Protein AF-A0A483Z947-F1 (afdb_monomer_lite)

Organism: Klebsiella pneumoniae (NCBI:txid573)

Sequence (296 aa):
FLAEKLGQSTQALKAFNSESLKINWGGKEGEKLIKQAERRLALSKLVGEAKARQQAAYDAEDAGVTDERAIKRLQDNYAATERNTQARKDQKKEDNAAASEAKKLANQQESVNQKLENLRQQSELAAGSTQELSREQAMLRAEQSLGKSASADQVQQARNYAAAVWDTAAAIKARNAVPELKENADYNAQKSQLETLKDAKDAQGNLIISQQQYNQASEQLEQQHQVNLAKIRAGQVVTPQQQAQGEIDPVQRLANQHAQELALIQQFETQKGQITQRGLELMNAANTQYEQQRIA

Radius of gyration: 51.52 Å; chains: 1; bounding box: 98×59×170 Å

pLDDT: mean 87.68, std 10.06, range [54.03, 97.0]
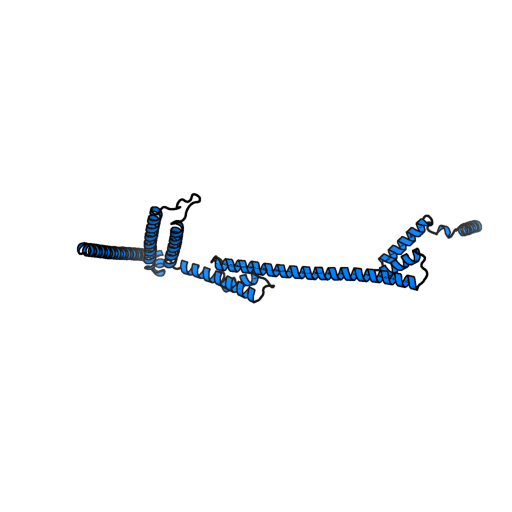
Secondary structure (DSSP, 8-state):
-HHHHHHHHHHHHHT--GGGGS---SSHHHHHHHHHHHHHHHHHT--HHHHHHHHHHHHHHHTT---HHHHHHHHHHHHHHHHHHHHHHHHHHHHHHHHHHHHHHHHHHHHHHHHHHHHHHHHHTT----S---HHHHHHHHHHHH-TT--HHHHHHHHHHHHHHHHHHHHHHHHHHSHHHHHHHHHHHHHHHHHHHHT-B-TTS-BSS-HHHHHHHHHHHHHHHHHHHHHHHHHHTS-HHHHHHHHH-HHHHHHHHHHHHHHHHHHHHHHHHHHHHHHHHHHHHHHHHHHHHHH-

Structure (mmCIF, N/CA/C/O backbone):
data_AF-A0A483Z947-F1
#
_entry.id   AF-A0A483Z947-F1
#
loop_
_atom_site.group_PDB
_atom_site.id
_atom_site.type_symbol
_atom_site.label_atom_id
_atom_site.label_alt_id
_atom_site.label_comp_id
_atom_site.label_asym_id
_atom_site.label_entity_id
_atom_site.label_seq_id
_atom_site.pdbx_PDB_ins_code
_atom_site.Cartn_x
_atom_site.Cartn_y
_atom_site.Cartn_z
_atom_site.occupancy
_atom_site.B_iso_or_equiv
_atom_site.auth_seq_id
_atom_site.auth_comp_id
_atom_site.auth_asym_id
_atom_site.auth_atom_id
_atom_site.pdbx_PDB_model_num
ATOM 1 N N . PHE A 1 1 ? 16.798 45.934 -103.937 1.00 57.81 1 PHE A N 1
ATOM 2 C CA . PHE A 1 1 ? 16.123 45.548 -102.679 1.00 57.81 1 PHE A CA 1
ATOM 3 C C . PHE A 1 1 ? 16.522 44.155 -102.167 1.00 57.81 1 PHE A C 1
ATOM 5 O O . PHE A 1 1 ? 17.067 44.081 -101.076 1.00 57.81 1 PHE A O 1
ATOM 12 N N . LEU A 1 2 ? 16.335 43.049 -102.915 1.00 56.34 2 LEU A N 1
ATOM 13 C CA . LEU A 1 2 ? 16.730 41.704 -102.428 1.00 56.34 2 LEU A CA 1
ATOM 14 C C . LEU A 1 2 ? 18.252 41.509 -102.260 1.00 56.34 2 LEU A C 1
ATOM 16 O O . LEU A 1 2 ? 18.684 40.939 -101.263 1.00 56.34 2 LEU A O 1
ATOM 20 N N . ALA A 1 3 ? 19.065 42.010 -103.196 1.00 58.19 3 ALA A N 1
ATOM 21 C CA . ALA A 1 3 ? 20.528 41.881 -103.138 1.00 58.19 3 ALA A CA 1
ATOM 22 C C . ALA A 1 3 ? 21.162 42.666 -101.969 1.00 58.19 3 ALA A C 1
ATOM 24 O O . ALA A 1 3 ? 22.144 42.228 -101.380 1.00 58.19 3 ALA A O 1
ATOM 25 N N . GLU A 1 4 ? 20.553 43.789 -101.585 1.00 57.16 4 GLU A N 1
ATOM 26 C CA . GLU A 1 4 ? 20.973 44.619 -100.448 1.00 57.16 4 GLU A CA 1
ATOM 27 C C . GLU A 1 4 ? 20.685 43.933 -99.106 1.00 57.16 4 GLU A C 1
ATOM 29 O O . GLU A 1 4 ? 21.546 43.891 -98.229 1.00 57.16 4 GLU A O 1
ATOM 34 N N . LYS A 1 5 ? 19.504 43.305 -98.973 1.00 56.62 5 LYS A N 1
ATOM 35 C CA . LYS A 1 5 ? 19.157 42.501 -97.791 1.00 56.62 5 LYS A CA 1
ATOM 36 C C . LYS A 1 5 ? 20.026 41.251 -97.653 1.00 56.62 5 LYS A C 1
ATOM 38 O O . LYS A 1 5 ? 20.421 40.910 -96.540 1.00 56.62 5 LYS A O 1
ATOM 43 N N . LEU A 1 6 ? 20.348 40.589 -98.766 1.00 57.16 6 LEU A N 1
ATOM 44 C CA . LEU A 1 6 ? 21.269 39.451 -98.769 1.00 57.16 6 LEU A CA 1
ATOM 45 C C . LEU A 1 6 ? 22.683 39.889 -98.360 1.00 57.16 6 LEU A C 1
ATOM 47 O O . LEU A 1 6 ? 23.249 39.279 -97.459 1.00 57.16 6 LEU A O 1
ATOM 51 N N . GLY A 1 7 ? 23.195 41.000 -98.904 1.00 59.56 7 GLY A N 1
ATOM 52 C CA . GLY A 1 7 ? 24.495 41.572 -98.534 1.00 59.56 7 GLY A CA 1
ATOM 53 C C . GLY A 1 7 ? 24.624 41.904 -97.042 1.00 59.56 7 GLY A C 1
ATOM 54 O O . GLY A 1 7 ? 25.598 41.484 -96.410 1.00 59.56 7 GLY A O 1
ATOM 55 N N . GLN A 1 8 ? 23.610 42.557 -96.458 1.00 59.03 8 GLN A N 1
ATOM 56 C CA . GLN A 1 8 ? 23.550 42.848 -95.017 1.00 59.03 8 GLN A CA 1
ATOM 57 C C . GLN A 1 8 ? 23.514 41.570 -94.162 1.00 59.03 8 GLN A C 1
ATOM 59 O O . GLN A 1 8 ? 24.195 41.497 -93.139 1.00 59.03 8 GLN A O 1
ATOM 64 N N . SER A 1 9 ? 22.791 40.531 -94.597 1.00 58.19 9 SER A N 1
ATOM 65 C CA . SER A 1 9 ? 22.721 39.254 -93.870 1.00 58.19 9 SER A CA 1
ATOM 66 C C . SER A 1 9 ? 24.055 38.490 -93.864 1.00 58.19 9 SER A C 1
ATOM 68 O O . SER A 1 9 ? 24.470 37.977 -92.825 1.00 58.19 9 SER A O 1
ATOM 70 N N . THR A 1 10 ? 24.795 38.489 -94.978 1.00 59.22 10 THR A N 1
ATOM 71 C CA . THR A 1 10 ? 26.138 37.886 -95.052 1.00 59.22 10 THR A CA 1
ATOM 72 C C . THR A 1 10 ? 27.207 38.678 -94.297 1.00 59.22 10 THR A C 1
ATOM 74 O O . THR A 1 10 ? 28.146 38.076 -93.779 1.00 59.22 10 THR A O 1
ATOM 77 N N . GLN A 1 11 ? 27.084 40.007 -94.195 1.00 60.12 11 GLN A N 1
ATOM 78 C CA . GLN A 1 11 ? 27.972 40.818 -93.352 1.00 60.12 11 GLN A CA 1
ATOM 79 C C . GLN A 1 11 ? 27.698 40.605 -91.858 1.00 60.12 11 GLN A C 1
ATOM 81 O O . GLN A 1 11 ? 28.649 40.470 -91.092 1.00 60.12 11 GLN A O 1
ATOM 86 N N . ALA A 1 12 ? 26.431 40.481 -91.451 1.00 60.38 12 ALA A N 1
ATOM 87 C CA . ALA A 1 12 ? 26.062 40.155 -90.072 1.00 60.38 12 ALA A CA 1
ATOM 88 C C . ALA A 1 12 ? 26.545 38.752 -89.650 1.00 60.38 12 ALA A C 1
ATOM 90 O O . ALA A 1 12 ? 27.030 38.579 -88.536 1.00 60.38 12 ALA A O 1
ATOM 91 N N . LEU A 1 13 ? 26.502 37.769 -90.559 1.00 59.06 13 LEU A N 1
ATOM 92 C CA . LEU A 1 13 ? 27.069 36.430 -90.337 1.00 59.06 13 LEU A CA 1
ATOM 93 C C . LEU A 1 13 ? 28.607 36.423 -90.291 1.00 59.06 13 LEU A C 1
ATOM 95 O O . LEU A 1 13 ? 29.181 35.668 -89.515 1.00 59.06 13 LEU A O 1
ATOM 99 N N . LYS A 1 14 ? 29.292 37.277 -91.066 1.00 59.94 14 LYS A N 1
ATOM 100 C CA . LYS A 1 14 ? 30.757 37.453 -90.968 1.00 59.94 14 LYS A CA 1
ATOM 101 C C . LYS A 1 14 ? 31.197 38.196 -89.701 1.00 59.94 14 LYS A C 1
ATOM 103 O O . LYS A 1 14 ? 32.310 37.974 -89.241 1.00 59.94 14 LYS A O 1
ATOM 108 N N . ALA A 1 15 ? 30.344 39.056 -89.144 1.00 60.19 15 ALA A N 1
ATOM 109 C CA . ALA A 1 15 ? 30.575 39.747 -87.873 1.00 60.19 15 ALA A CA 1
ATOM 110 C C . ALA A 1 15 ? 30.200 38.898 -86.642 1.00 60.19 15 ALA A C 1
ATOM 112 O O . ALA A 1 15 ? 30.414 39.327 -85.507 1.00 60.19 15 ALA A O 1
ATOM 113 N N . PHE A 1 16 ? 29.649 37.697 -86.845 1.00 63.72 16 PHE A N 1
ATOM 114 C CA . PHE A 1 16 ? 29.312 36.780 -85.767 1.00 63.72 16 PHE A CA 1
ATOM 115 C C . PHE A 1 16 ? 30.586 36.189 -85.153 1.00 63.72 16 PHE A C 1
ATOM 117 O O . PHE A 1 16 ? 31.137 35.188 -85.612 1.00 63.72 16 PHE A O 1
ATOM 124 N N . ASN A 1 17 ? 31.073 36.831 -84.095 1.00 65.69 17 ASN A N 1
ATOM 125 C CA . ASN A 1 17 ? 32.178 36.316 -83.310 1.00 65.69 17 ASN A CA 1
ATOM 126 C C . ASN A 1 17 ? 31.663 35.217 -82.371 1.00 65.69 17 ASN A C 1
ATOM 128 O O . ASN A 1 17 ? 31.067 35.512 -81.337 1.00 65.69 17 ASN A O 1
ATOM 132 N N . SER A 1 18 ? 31.924 33.953 -82.701 1.00 61.56 18 SER A N 1
ATOM 133 C CA . SER A 1 18 ? 31.588 32.813 -81.830 1.00 61.56 18 SER A CA 1
ATOM 134 C C . SER A 1 18 ? 32.208 32.909 -80.425 1.00 61.56 18 SER A C 1
ATOM 136 O O . SER A 1 18 ? 31.688 32.307 -79.489 1.00 61.56 18 SER A O 1
ATOM 138 N N . GLU A 1 19 ? 33.255 33.721 -80.227 1.00 62.03 19 GLU A N 1
ATOM 139 C CA . GLU A 1 19 ? 33.819 33.990 -78.901 1.00 62.03 19 GLU A CA 1
ATOM 140 C C . GLU A 1 19 ? 32.937 34.887 -78.026 1.00 62.03 19 GLU A C 1
ATOM 142 O O . GLU A 1 19 ? 33.040 34.818 -76.807 1.00 62.03 19 GLU A O 1
ATOM 147 N N . SER A 1 20 ? 32.022 35.668 -78.611 1.00 59.16 20 SER A N 1
ATOM 148 C CA . SER A 1 20 ? 31.034 36.461 -77.856 1.00 59.16 20 SER A CA 1
ATOM 149 C C . SER A 1 20 ? 29.942 35.611 -77.194 1.00 59.16 20 SER A C 1
ATOM 151 O O . SER A 1 20 ? 29.226 36.101 -76.326 1.00 59.16 20 SER A O 1
ATOM 153 N N . LEU A 1 21 ? 29.836 34.329 -77.570 1.00 65.00 21 LEU A N 1
ATOM 154 C CA . LEU A 1 21 ? 28.987 33.344 -76.897 1.00 65.00 21 LEU A CA 1
ATOM 155 C C . LEU A 1 21 ? 29.659 32.707 -75.672 1.00 65.00 21 LEU A C 1
ATOM 157 O O . LEU A 1 21 ? 28.985 32.031 -74.893 1.00 65.00 21 LEU A O 1
ATOM 161 N N . LYS A 1 22 ? 30.976 32.884 -75.489 1.00 68.00 22 LYS A N 1
ATOM 162 C CA . LYS A 1 22 ? 31.665 32.398 -74.291 1.00 68.00 22 LYS A CA 1
ATOM 163 C C . LYS A 1 22 ? 31.279 33.304 -73.127 1.00 68.00 22 LYS A C 1
ATOM 165 O O . LYS A 1 22 ? 31.505 34.512 -73.167 1.00 68.00 22 LYS A O 1
ATOM 170 N N . ILE A 1 23 ? 30.703 32.721 -72.079 1.00 71.81 23 ILE A N 1
ATOM 171 C CA . ILE A 1 23 ? 30.428 33.455 -70.844 1.00 71.81 23 ILE A CA 1
ATOM 172 C C . ILE A 1 23 ? 31.779 33.905 -70.274 1.00 71.81 23 ILE A C 1
ATOM 174 O O . ILE A 1 23 ? 32.608 33.077 -69.900 1.00 71.81 23 ILE A O 1
ATOM 178 N N . ASN A 1 24 ? 32.027 35.216 -70.254 1.00 75.62 24 ASN A N 1
ATOM 179 C CA . ASN A 1 24 ? 33.229 35.771 -69.647 1.00 75.62 24 ASN A CA 1
ATOM 180 C C . ASN A 1 24 ? 33.043 35.803 -68.129 1.00 75.62 24 ASN A C 1
ATOM 182 O O . ASN A 1 24 ? 32.351 36.666 -67.594 1.00 75.62 24 ASN A O 1
ATOM 186 N N . TRP A 1 25 ? 33.684 34.865 -67.442 1.00 72.88 25 TRP A N 1
ATOM 187 C CA . TRP A 1 25 ? 33.576 34.720 -65.994 1.00 72.88 25 TRP A CA 1
ATOM 188 C C . TRP A 1 25 ? 34.465 35.692 -65.199 1.00 72.88 25 TRP A C 1
ATOM 190 O O . TRP A 1 25 ? 34.472 35.634 -63.975 1.00 72.88 25 TRP A O 1
ATOM 200 N N . GLY A 1 26 ? 35.189 36.605 -65.859 1.00 77.94 26 GLY A N 1
ATOM 201 C CA . GLY A 1 26 ? 36.081 37.570 -65.200 1.00 77.94 26 GLY A CA 1
ATOM 202 C C . GLY A 1 26 ? 37.558 37.158 -65.201 1.00 77.94 26 GLY A C 1
ATOM 203 O O . GLY A 1 26 ? 38.299 37.492 -64.279 1.00 77.94 26 GLY A O 1
ATOM 204 N N . GLY A 1 27 ? 38.002 36.422 -66.226 1.00 80.06 27 GLY A N 1
ATOM 205 C CA . GLY A 1 27 ? 39.386 35.952 -66.366 1.00 80.06 27 GLY A CA 1
ATOM 206 C C . GLY A 1 27 ? 39.720 34.732 -65.496 1.00 80.06 27 GLY A C 1
ATOM 207 O O . GLY A 1 27 ? 38.834 33.996 -65.066 1.00 80.06 27 GLY A O 1
ATOM 208 N N . LYS A 1 28 ? 41.016 34.512 -65.223 1.00 80.12 28 LYS A N 1
ATOM 209 C CA . LYS A 1 28 ? 41.537 33.291 -64.567 1.00 80.12 28 LYS A CA 1
ATOM 210 C C . LYS A 1 28 ? 40.899 32.979 -63.207 1.00 80.12 28 LYS A C 1
ATOM 212 O O . LYS A 1 28 ? 40.748 31.813 -62.860 1.00 80.12 28 LYS A O 1
ATOM 217 N N . GLU A 1 29 ? 40.538 33.998 -62.430 1.00 82.38 29 GLU A N 1
ATOM 218 C CA . GLU A 1 29 ? 39.882 33.807 -61.128 1.00 82.38 29 GLU A CA 1
ATOM 219 C C . GLU A 1 29 ? 38.405 33.408 -61.279 1.00 82.38 29 GLU A C 1
ATOM 221 O O . GLU A 1 29 ? 37.913 32.551 -60.547 1.00 82.38 29 GLU A O 1
ATOM 226 N N . GLY A 1 30 ? 37.719 33.938 -62.294 1.00 81.94 30 GLY A N 1
ATOM 227 C CA . GLY A 1 30 ? 36.359 33.544 -62.656 1.00 81.94 30 GLY A CA 1
ATOM 228 C C . GLY A 1 30 ? 36.235 32.090 -63.101 1.00 81.94 30 GLY A C 1
ATOM 229 O O . GLY A 1 30 ? 35.352 31.360 -62.655 1.00 81.94 30 GLY A O 1
ATOM 230 N N . GLU A 1 31 ? 37.165 31.642 -63.942 1.00 82.31 31 GLU A N 1
ATOM 231 C CA . GLU A 1 31 ? 37.218 30.253 -64.412 1.00 82.31 31 GLU A CA 1
ATOM 232 C C . GLU A 1 31 ? 37.491 29.268 -63.265 1.00 82.31 31 GLU A C 1
ATOM 234 O O . GLU A 1 31 ? 36.867 28.207 -63.197 1.00 82.31 31 GLU A O 1
ATOM 239 N N . LYS A 1 32 ? 38.356 29.635 -62.305 1.00 85.44 32 LYS A N 1
ATOM 240 C CA . LYS A 1 32 ? 38.561 28.850 -61.076 1.00 85.44 32 LYS A CA 1
ATOM 241 C C . LYS A 1 32 ? 37.284 28.748 -60.246 1.00 85.44 32 LYS A C 1
ATOM 243 O O . LYS A 1 32 ? 36.979 27.663 -59.756 1.00 85.44 32 LYS A O 1
ATOM 248 N N . LEU A 1 33 ? 36.538 29.843 -60.093 1.00 86.31 33 LEU A N 1
ATOM 249 C CA . LEU A 1 33 ? 35.282 29.849 -59.338 1.00 86.31 33 LEU A CA 1
ATOM 250 C C . LEU A 1 33 ? 34.237 28.920 -59.962 1.00 86.31 33 LEU A C 1
ATOM 252 O O . LEU A 1 33 ? 33.600 28.154 -59.239 1.00 86.31 33 LEU A O 1
ATOM 256 N N . ILE A 1 34 ? 34.097 28.925 -61.290 1.00 87.50 34 ILE A N 1
ATOM 257 C CA . ILE A 1 34 ? 33.169 28.023 -61.986 1.00 87.50 34 ILE A CA 1
ATOM 258 C C . ILE A 1 34 ? 33.613 26.574 -61.885 1.00 87.50 34 ILE A C 1
ATOM 260 O O . ILE A 1 34 ? 32.809 25.727 -61.500 1.00 87.50 34 ILE A O 1
ATOM 264 N N . LYS A 1 35 ? 34.902 26.293 -62.092 1.00 88.44 35 LYS A N 1
ATOM 265 C CA . LYS A 1 35 ? 35.457 24.951 -61.889 1.00 88.44 35 LYS A CA 1
ATOM 266 C C . LYS A 1 35 ? 35.186 24.448 -60.467 1.00 88.44 35 LYS A C 1
ATOM 268 O O . LYS A 1 35 ? 34.762 23.313 -60.271 1.00 88.44 35 LYS A O 1
ATOM 273 N N . GLN A 1 36 ? 35.373 25.293 -59.453 1.00 89.62 36 GLN A N 1
ATOM 274 C CA . GLN A 1 36 ? 35.057 24.952 -58.065 1.00 89.62 36 GLN A CA 1
ATOM 275 C C . GLN A 1 36 ? 33.554 24.732 -57.840 1.00 89.62 36 GLN A C 1
ATOM 277 O O . GLN A 1 36 ? 33.183 23.805 -57.117 1.00 89.62 36 GLN A O 1
ATOM 282 N N . ALA A 1 37 ? 32.684 25.541 -58.446 1.00 89.88 37 ALA A N 1
ATOM 283 C CA . ALA A 1 37 ? 31.234 25.384 -58.349 1.00 89.88 37 ALA A CA 1
ATOM 284 C C . ALA A 1 37 ? 30.753 24.070 -58.991 1.00 89.88 37 ALA A C 1
ATOM 286 O O . ALA A 1 37 ? 29.985 23.329 -58.373 1.00 89.88 37 ALA A O 1
ATOM 287 N N . GLU A 1 38 ? 31.259 23.730 -60.177 1.00 90.12 38 GLU A N 1
ATOM 288 C CA . GLU A 1 38 ? 30.972 22.471 -60.872 1.00 90.12 38 GLU A CA 1
ATOM 289 C C . GLU A 1 38 ? 31.465 21.259 -60.076 1.00 90.12 38 GLU A C 1
ATOM 291 O O . GLU A 1 38 ? 30.725 20.290 -59.896 1.00 90.12 38 GLU A O 1
ATOM 296 N N . ARG A 1 39 ? 32.677 21.333 -59.513 1.00 94.12 39 ARG A N 1
ATOM 297 C CA . ARG A 1 39 ? 33.220 20.289 -58.632 1.00 94.12 39 ARG A CA 1
ATOM 298 C C . ARG A 1 39 ? 32.380 20.114 -57.368 1.00 94.12 39 ARG A C 1
ATOM 300 O O . ARG A 1 39 ? 32.081 18.984 -56.990 1.00 94.12 39 ARG A O 1
ATOM 307 N N . ARG A 1 40 ? 31.932 21.203 -56.733 1.00 91.69 40 ARG A N 1
ATOM 308 C CA . ARG A 1 40 ? 31.016 21.141 -55.577 1.00 91.69 40 ARG A CA 1
ATOM 309 C C . ARG A 1 40 ? 29.681 20.492 -55.942 1.00 91.69 40 ARG A C 1
ATOM 311 O O . ARG A 1 40 ? 29.177 19.684 -55.165 1.00 91.69 40 ARG A O 1
ATOM 318 N N . LEU A 1 41 ? 29.133 20.804 -57.117 1.00 92.38 41 LEU A N 1
ATOM 319 C CA . LEU A 1 41 ? 27.909 20.181 -57.625 1.00 92.38 41 LEU A CA 1
ATOM 320 C C . LEU A 1 41 ? 28.106 18.691 -57.952 1.00 92.38 41 LEU A C 1
ATOM 322 O O . LEU A 1 41 ? 27.208 17.887 -57.724 1.00 92.38 41 LEU A O 1
ATOM 326 N N . ALA A 1 42 ? 29.268 18.297 -58.470 1.00 92.38 42 ALA A N 1
ATOM 327 C CA . ALA A 1 42 ? 29.592 16.891 -58.700 1.00 92.38 42 ALA A CA 1
ATOM 328 C C . ALA A 1 42 ? 29.730 16.125 -57.373 1.00 92.38 42 ALA A C 1
ATOM 330 O O . ALA A 1 42 ? 29.168 15.043 -57.216 1.00 92.38 42 ALA A O 1
ATOM 331 N N . LEU A 1 43 ? 30.405 16.716 -56.384 1.00 93.06 43 LEU A N 1
ATOM 332 C CA . LEU A 1 43 ? 30.579 16.136 -55.052 1.00 93.06 43 LEU A CA 1
ATOM 333 C C . LEU A 1 43 ? 29.281 16.067 -54.244 1.00 93.06 43 LEU A C 1
ATOM 335 O O . LEU A 1 43 ? 29.167 15.203 -53.380 1.00 93.06 43 LEU A O 1
ATOM 339 N N . SER A 1 44 ? 28.310 16.956 -54.473 1.00 92.56 44 SER A N 1
ATOM 340 C CA . SER A 1 44 ? 27.019 16.905 -53.770 1.00 92.56 44 SER A CA 1
ATOM 341 C C . SER A 1 44 ? 26.144 15.733 -54.217 1.00 92.56 44 SER A C 1
ATOM 343 O O . SER A 1 44 ? 25.324 15.259 -53.436 1.00 92.56 44 SER A O 1
ATOM 345 N N . LYS A 1 45 ? 26.348 15.234 -55.442 1.00 94.56 45 LYS A N 1
ATOM 346 C CA . LYS A 1 45 ? 25.663 14.048 -55.983 1.00 94.56 45 LYS A CA 1
ATOM 347 C C . LYS A 1 45 ? 26.246 12.734 -55.464 1.00 94.56 45 LYS A C 1
ATOM 349 O O . LYS A 1 45 ? 25.617 11.690 -55.609 1.00 94.56 45 LYS A O 1
ATOM 354 N N . LEU A 1 46 ? 27.448 12.776 -54.896 1.00 94.44 46 LEU A N 1
ATOM 355 C CA . LEU A 1 46 ? 28.150 11.615 -54.365 1.00 94.44 46 LEU A CA 1
ATOM 356 C C . LEU A 1 46 ? 28.058 11.601 -52.836 1.00 94.44 46 LEU A C 1
ATOM 358 O O . LEU A 1 46 ? 28.000 12.644 -52.186 1.00 94.44 46 LEU A O 1
ATOM 362 N N . VAL A 1 47 ? 28.091 10.409 -52.246 1.00 90.94 47 VAL A N 1
ATOM 363 C CA . VAL A 1 47 ? 28.060 10.209 -50.789 1.00 90.94 47 VAL A CA 1
ATOM 364 C C . VAL A 1 47 ? 29.148 9.229 -50.357 1.00 90.94 47 VAL A C 1
ATOM 366 O O . VAL A 1 47 ? 29.626 8.427 -51.163 1.00 90.94 47 VAL A O 1
ATOM 369 N N . GLY A 1 48 ? 29.557 9.315 -49.089 1.00 92.00 48 GLY A N 1
ATOM 370 C CA . GLY A 1 48 ? 30.536 8.410 -48.486 1.00 92.00 48 GLY A CA 1
ATOM 371 C C . GLY A 1 48 ? 31.841 8.312 -49.280 1.00 92.00 48 GLY A C 1
ATOM 372 O O . GLY A 1 48 ? 32.379 9.311 -49.763 1.00 92.00 48 GLY A O 1
ATOM 373 N N . GLU A 1 49 ? 32.340 7.087 -49.449 1.00 92.44 49 GLU A N 1
ATOM 374 C CA . GLU A 1 49 ? 33.621 6.820 -50.112 1.00 92.44 49 GLU A CA 1
ATOM 375 C C . GLU A 1 49 ? 33.690 7.350 -51.547 1.00 92.44 49 GLU A C 1
ATOM 377 O O . GLU A 1 49 ? 34.744 7.818 -51.968 1.00 92.44 49 GLU A O 1
ATOM 382 N N . ALA A 1 50 ? 32.585 7.324 -52.299 1.00 92.69 50 ALA A N 1
ATOM 383 C CA . ALA A 1 50 ? 32.564 7.812 -53.678 1.00 92.69 50 ALA A CA 1
ATOM 384 C C . ALA A 1 50 ? 32.827 9.325 -53.743 1.00 92.69 50 ALA A C 1
ATOM 386 O O . ALA A 1 50 ? 33.596 9.790 -54.583 1.00 92.69 50 ALA A O 1
ATOM 387 N N . LYS A 1 51 ? 32.254 10.086 -52.802 1.00 94.75 51 LYS A N 1
ATOM 388 C CA . LYS A 1 51 ? 32.530 11.519 -52.657 1.00 94.75 51 LYS A CA 1
ATOM 389 C C . LYS A 1 51 ? 33.973 11.766 -52.225 1.00 94.75 51 LYS A C 1
ATOM 391 O O . LYS A 1 51 ? 34.625 12.648 -52.772 1.00 94.75 51 LYS A O 1
ATOM 396 N N . ALA A 1 52 ? 34.474 10.974 -51.278 1.00 93.94 52 ALA A N 1
ATOM 397 C CA . ALA A 1 52 ? 35.838 11.094 -50.771 1.00 93.94 52 ALA A CA 1
ATOM 398 C C . ALA A 1 52 ? 36.888 10.805 -51.863 1.00 93.94 52 ALA A C 1
ATOM 400 O O . ALA A 1 52 ? 37.845 11.562 -52.009 1.00 93.94 52 ALA A O 1
ATOM 401 N N . ARG A 1 53 ? 36.671 9.774 -52.696 1.00 94.38 53 ARG A N 1
ATOM 402 C CA . ARG A 1 53 ? 37.521 9.485 -53.864 1.00 94.38 53 ARG A CA 1
ATOM 403 C C . ARG A 1 53 ? 37.470 10.602 -54.904 1.00 94.38 53 ARG A C 1
ATOM 405 O O . ARG A 1 53 ? 38.506 10.969 -55.447 1.00 94.38 53 ARG A O 1
ATOM 412 N N . GLN A 1 54 ? 36.289 11.160 -55.168 1.00 94.56 54 GLN A N 1
ATOM 413 C CA . GLN A 1 54 ? 36.153 12.257 -56.125 1.00 94.56 54 GLN A CA 1
ATOM 414 C C . GLN A 1 54 ? 36.833 13.541 -55.627 1.00 94.56 54 GLN A C 1
ATOM 416 O O . GLN A 1 54 ? 37.459 14.243 -56.415 1.00 94.56 54 GLN A O 1
ATOM 421 N N . GLN A 1 55 ? 36.772 13.821 -54.322 1.00 93.25 55 GLN A N 1
ATOM 422 C CA . GLN A 1 55 ? 37.499 14.937 -53.713 1.00 93.25 55 GLN A CA 1
ATOM 423 C C . GLN A 1 55 ? 39.014 14.748 -53.866 1.00 93.25 55 GLN A C 1
ATOM 425 O O . GLN A 1 55 ? 39.685 15.636 -54.378 1.00 93.25 55 GLN A O 1
ATOM 430 N N . ALA A 1 56 ? 39.527 13.559 -53.540 1.00 93.94 56 ALA A N 1
ATOM 431 C CA . ALA A 1 56 ? 40.937 13.222 -53.730 1.00 93.94 56 ALA A CA 1
ATOM 432 C C . ALA A 1 56 ? 41.397 13.346 -55.192 1.00 93.94 56 ALA A C 1
ATOM 434 O O . ALA A 1 56 ? 42.534 13.735 -55.443 1.00 93.94 56 ALA A O 1
ATOM 435 N N . ALA A 1 57 ? 40.531 13.028 -56.161 1.00 92.19 57 ALA A N 1
ATOM 436 C CA . ALA A 1 57 ? 40.830 13.204 -57.582 1.00 92.19 57 ALA A CA 1
ATOM 437 C C . ALA A 1 57 ? 41.032 14.686 -57.942 1.00 92.19 57 ALA A C 1
ATOM 439 O O . ALA A 1 57 ? 41.986 15.020 -58.639 1.00 92.19 57 ALA A O 1
ATOM 440 N N . TYR A 1 58 ? 40.163 15.571 -57.443 1.00 94.06 58 TYR A N 1
ATOM 441 C CA . TYR A 1 58 ? 40.290 17.014 -57.657 1.00 94.06 58 TYR A CA 1
ATOM 442 C C . TYR A 1 58 ? 41.503 17.610 -56.939 1.00 94.06 58 TYR A C 1
ATOM 444 O O . TYR A 1 58 ? 42.179 18.458 -57.514 1.00 94.06 58 TYR A O 1
ATOM 452 N N . ASP A 1 59 ? 41.814 17.134 -55.733 1.00 92.75 59 ASP A N 1
ATOM 453 C CA . ASP A 1 59 ? 42.981 17.596 -54.975 1.00 92.75 59 ASP A CA 1
ATOM 454 C C . ASP A 1 59 ? 44.294 17.150 -55.644 1.00 92.75 59 ASP A C 1
ATOM 456 O O . ASP A 1 59 ? 45.252 17.920 -55.712 1.00 92.75 59 ASP A O 1
ATOM 460 N N . ALA A 1 60 ? 44.335 15.933 -56.200 1.00 91.56 60 ALA A N 1
ATOM 461 C CA . ALA A 1 60 ? 45.460 15.463 -57.007 1.00 91.56 60 ALA A CA 1
ATOM 462 C C . ALA A 1 60 ? 45.634 16.284 -58.294 1.00 91.56 60 ALA A C 1
ATOM 464 O O . ALA A 1 60 ? 46.762 16.635 -58.643 1.00 91.56 60 ALA A O 1
ATOM 465 N N . GLU A 1 61 ? 44.527 16.608 -58.974 1.00 90.25 61 GLU A N 1
ATOM 466 C CA . GLU A 1 61 ? 44.523 17.445 -60.180 1.00 90.25 61 GLU A CA 1
ATOM 467 C C . GLU A 1 61 ? 45.078 18.847 -59.883 1.00 90.25 61 GLU A C 1
ATOM 469 O O . GLU A 1 61 ? 45.913 19.356 -60.629 1.00 90.25 61 GLU A O 1
ATOM 474 N N . ASP A 1 62 ? 44.668 19.454 -58.768 1.00 89.19 62 ASP A N 1
ATOM 475 C CA . ASP A 1 62 ? 45.112 20.794 -58.371 1.00 89.19 62 ASP A CA 1
ATOM 476 C C . ASP A 1 62 ? 46.572 20.814 -57.890 1.00 89.19 62 ASP A C 1
ATOM 478 O O . ASP A 1 62 ? 47.280 21.799 -58.102 1.00 89.19 62 ASP A O 1
ATOM 482 N N . ALA A 1 63 ? 47.047 19.715 -57.296 1.00 89.88 63 ALA A N 1
ATOM 483 C CA . ALA A 1 63 ? 48.448 19.520 -56.924 1.00 89.88 63 ALA A CA 1
ATOM 484 C C . ALA A 1 63 ? 49.355 19.134 -58.113 1.00 89.88 63 ALA A C 1
ATOM 486 O O . ALA A 1 63 ? 50.565 18.990 -57.936 1.00 89.88 63 ALA A O 1
ATOM 487 N N . GLY A 1 64 ? 48.795 18.958 -59.318 1.00 88.62 64 GLY A N 1
ATOM 488 C CA . GLY A 1 64 ? 49.546 18.590 -60.521 1.00 88.62 64 GLY A CA 1
ATOM 489 C C . GLY A 1 64 ? 50.069 17.150 -60.516 1.00 88.62 64 GLY A C 1
ATOM 490 O O . GLY A 1 64 ? 51.034 16.840 -61.216 1.00 88.62 64 GLY A O 1
ATOM 491 N N . VAL A 1 65 ? 49.463 16.263 -59.724 1.00 91.00 65 VAL A N 1
ATOM 492 C CA . VAL A 1 65 ? 49.846 14.850 -59.652 1.00 91.00 65 VAL A CA 1
ATOM 493 C C . VAL A 1 65 ? 49.307 14.124 -60.882 1.00 91.00 65 VAL A C 1
ATOM 495 O O . VAL A 1 65 ? 48.102 14.072 -61.100 1.00 91.00 65 VAL A O 1
ATOM 498 N N . THR A 1 66 ? 50.203 13.539 -61.675 1.00 87.25 66 THR A N 1
ATOM 499 C CA . THR A 1 66 ? 49.866 12.848 -62.934 1.00 87.25 66 THR A CA 1
ATOM 500 C C . THR A 1 66 ? 50.115 11.340 -62.891 1.00 87.25 66 THR A C 1
ATOM 502 O O . THR A 1 66 ? 49.628 10.619 -63.757 1.00 87.25 66 THR A O 1
ATOM 505 N N . ASP A 1 67 ? 50.835 10.841 -61.879 1.00 92.19 67 ASP A N 1
ATOM 506 C CA . ASP A 1 67 ? 51.048 9.405 -61.679 1.00 92.19 67 ASP A CA 1
ATOM 507 C C . ASP A 1 67 ? 49.754 8.735 -61.188 1.00 92.19 67 ASP A C 1
ATOM 509 O O . ASP A 1 67 ? 49.296 8.956 -60.062 1.00 92.19 67 ASP A O 1
ATOM 513 N N . GLU A 1 68 ? 49.192 7.861 -62.023 1.00 89.38 68 GLU A N 1
ATOM 514 C CA . GLU A 1 68 ? 47.972 7.100 -61.741 1.00 89.38 68 GLU A CA 1
ATOM 515 C C . GLU A 1 68 ? 48.041 6.311 -60.425 1.00 89.38 68 GLU A C 1
ATOM 517 O O . GLU A 1 68 ? 47.041 6.191 -59.709 1.00 89.38 68 GLU A O 1
ATOM 522 N N . ARG A 1 69 ? 49.219 5.787 -60.055 1.00 91.25 69 ARG A N 1
ATOM 523 C CA . ARG A 1 69 ? 49.394 5.029 -58.806 1.00 91.25 69 ARG A CA 1
ATOM 524 C C . ARG A 1 69 ? 49.314 5.941 -57.588 1.00 91.25 69 ARG A C 1
ATOM 526 O O . ARG A 1 69 ? 48.750 5.541 -56.566 1.00 91.25 69 ARG A O 1
ATOM 533 N N . ALA A 1 70 ? 49.863 7.150 -57.692 1.00 87.75 70 ALA A N 1
ATOM 534 C CA . ALA A 1 70 ? 49.804 8.152 -56.635 1.00 87.75 70 ALA A CA 1
ATOM 535 C C . ALA A 1 70 ? 48.366 8.658 -56.437 1.00 87.75 70 ALA A C 1
ATOM 537 O O . ALA A 1 70 ? 47.886 8.698 -55.302 1.00 87.75 70 ALA A O 1
ATOM 538 N N . ILE A 1 71 ? 47.649 8.933 -57.532 1.00 89.50 71 ILE A N 1
ATOM 539 C CA . ILE A 1 71 ? 46.235 9.341 -57.510 1.00 89.50 71 ILE A CA 1
ATOM 540 C C . ILE A 1 71 ? 45.374 8.253 -56.861 1.00 89.50 71 ILE A C 1
ATOM 542 O O . ILE A 1 71 ? 44.610 8.537 -55.937 1.00 89.50 71 ILE A O 1
ATOM 546 N N . LYS A 1 72 ? 45.535 6.990 -57.276 1.00 92.31 72 LYS A N 1
ATOM 547 C CA . LYS A 1 72 ? 44.769 5.867 -56.717 1.00 92.31 72 LYS A CA 1
ATOM 548 C C . LYS A 1 72 ? 45.011 5.693 -55.216 1.00 92.31 72 LYS A C 1
ATOM 550 O O . LYS A 1 72 ? 44.060 5.539 -54.454 1.00 92.31 72 LYS A O 1
ATOM 555 N N . ARG A 1 73 ? 46.269 5.788 -54.765 1.00 91.50 73 ARG A N 1
ATOM 556 C CA . ARG A 1 73 ? 46.587 5.753 -53.328 1.00 91.50 73 ARG A CA 1
ATOM 557 C C . ARG A 1 73 ? 45.940 6.906 -52.564 1.00 91.50 73 ARG A C 1
ATOM 559 O O . ARG A 1 73 ? 45.471 6.692 -51.449 1.00 91.50 73 ARG A O 1
ATOM 566 N N . LEU A 1 74 ? 45.907 8.115 -53.122 1.00 91.50 74 LEU A N 1
ATOM 567 C CA . LEU A 1 74 ? 45.263 9.259 -52.471 1.00 91.50 74 LEU A CA 1
ATOM 568 C C . LEU A 1 74 ? 43.748 9.045 -52.335 1.00 91.50 74 LEU A C 1
ATOM 570 O O . LEU A 1 74 ? 43.194 9.232 -51.251 1.00 91.50 74 LEU A O 1
ATOM 574 N N . GLN A 1 75 ? 43.099 8.568 -53.399 1.00 91.88 75 GLN A N 1
ATOM 575 C CA . GLN A 1 75 ? 41.680 8.209 -53.396 1.00 91.88 75 GLN A CA 1
ATOM 576 C C . GLN A 1 75 ? 41.356 7.135 -52.354 1.00 91.88 75 GLN A C 1
ATOM 578 O O . GLN A 1 75 ? 40.388 7.279 -51.606 1.00 91.88 75 GLN A O 1
ATOM 583 N N . ASP A 1 76 ? 42.170 6.081 -52.270 1.00 92.00 76 ASP A N 1
ATOM 584 C CA . ASP A 1 76 ? 41.979 5.007 -51.296 1.00 92.00 76 ASP A CA 1
ATOM 585 C C . ASP A 1 76 ? 42.175 5.491 -49.852 1.00 92.00 76 ASP A C 1
ATOM 587 O O . ASP A 1 76 ? 41.414 5.088 -48.974 1.00 92.00 76 ASP A O 1
ATOM 591 N N . ASN A 1 77 ? 43.112 6.411 -49.595 1.00 90.81 77 ASN A N 1
ATOM 592 C CA . ASN A 1 77 ? 43.281 7.026 -48.272 1.00 90.81 77 ASN A CA 1
ATOM 593 C C . ASN A 1 77 ? 42.070 7.879 -47.862 1.00 90.81 77 ASN A C 1
ATOM 595 O O . ASN A 1 77 ? 41.603 7.792 -46.722 1.00 90.81 77 ASN A O 1
ATOM 599 N N . TYR A 1 78 ? 41.530 8.682 -48.782 1.00 94.50 78 TYR A N 1
ATOM 600 C CA . TYR A 1 78 ? 40.328 9.482 -48.527 1.00 94.50 78 TYR A CA 1
ATOM 601 C C . TYR A 1 78 ? 39.105 8.585 -48.294 1.00 94.50 78 TYR A C 1
ATOM 603 O O . TYR A 1 78 ? 38.362 8.789 -47.333 1.00 94.50 78 TYR A O 1
ATOM 611 N N . ALA A 1 79 ? 38.933 7.541 -49.111 1.00 93.69 79 ALA A N 1
ATOM 612 C CA . ALA A 1 79 ? 37.885 6.541 -48.918 1.00 93.69 79 ALA A CA 1
ATOM 613 C C . ALA A 1 79 ? 38.023 5.813 -47.570 1.00 93.69 79 ALA A C 1
ATOM 615 O O . ALA A 1 79 ? 37.037 5.658 -46.855 1.00 93.69 79 ALA A O 1
ATOM 616 N N . ALA A 1 80 ? 39.238 5.412 -47.184 1.00 89.94 80 ALA A N 1
ATOM 617 C CA . ALA A 1 80 ? 39.495 4.756 -45.904 1.00 89.94 80 ALA A CA 1
ATOM 618 C C . ALA A 1 80 ? 39.200 5.676 -44.705 1.00 89.94 80 ALA A C 1
ATOM 620 O O . ALA A 1 80 ? 38.654 5.221 -43.698 1.00 89.94 80 ALA A O 1
ATOM 621 N N . THR A 1 81 ? 39.509 6.970 -44.820 1.00 90.94 81 THR A N 1
ATOM 622 C CA . THR A 1 81 ? 39.217 7.975 -43.784 1.00 90.94 81 THR A CA 1
ATOM 623 C C . THR A 1 81 ? 37.712 8.159 -43.590 1.00 90.94 81 THR A C 1
ATOM 625 O O . THR A 1 81 ? 37.227 8.147 -42.454 1.00 90.94 81 THR A O 1
ATOM 628 N N . GLU A 1 82 ? 36.962 8.274 -44.690 1.00 92.75 82 GLU A N 1
ATOM 629 C CA . GLU A 1 82 ? 35.500 8.373 -44.652 1.00 92.75 82 GLU A CA 1
ATOM 630 C C . GLU A 1 82 ? 34.870 7.088 -44.108 1.00 92.75 82 GLU A C 1
ATOM 632 O O . GLU A 1 82 ? 34.023 7.155 -43.220 1.00 92.75 82 GLU A O 1
ATOM 637 N N . ARG A 1 83 ? 35.344 5.912 -44.543 1.00 93.12 83 ARG A N 1
ATOM 638 C CA . ARG A 1 83 ? 34.902 4.614 -44.011 1.00 93.12 83 ARG A CA 1
ATOM 639 C C . ARG A 1 83 ? 35.093 4.526 -42.497 1.00 93.12 83 ARG A C 1
ATOM 641 O O . ARG A 1 83 ? 34.177 4.115 -41.794 1.00 93.12 83 ARG A O 1
ATOM 648 N N . ASN A 1 84 ? 36.255 4.933 -41.978 1.00 92.50 84 ASN A N 1
ATOM 649 C CA . ASN A 1 84 ? 36.531 4.913 -40.536 1.00 92.50 84 ASN A CA 1
ATOM 650 C C . ASN A 1 84 ? 35.638 5.910 -39.781 1.00 92.50 84 ASN A C 1
ATOM 652 O O . ASN A 1 84 ? 35.069 5.586 -38.741 1.00 92.50 84 ASN A O 1
ATOM 656 N N . THR A 1 85 ? 35.453 7.108 -40.334 1.00 92.38 85 THR A N 1
ATOM 657 C CA . THR A 1 85 ? 34.602 8.139 -39.730 1.00 92.38 85 THR A CA 1
ATOM 658 C C . THR A 1 85 ? 33.136 7.710 -39.701 1.00 92.38 85 THR A C 1
ATOM 660 O O . THR A 1 85 ? 32.461 7.912 -38.690 1.00 92.38 85 THR A O 1
ATOM 663 N N . GLN A 1 86 ? 32.646 7.090 -40.773 1.00 91.31 86 GLN A N 1
ATOM 664 C CA . GLN A 1 86 ? 31.289 6.568 -40.843 1.00 91.31 86 GLN A CA 1
ATOM 665 C C . GLN A 1 86 ? 31.098 5.387 -39.882 1.00 91.31 86 GLN A C 1
ATOM 667 O O . GLN A 1 86 ? 30.164 5.418 -39.087 1.00 91.31 86 GLN A O 1
ATOM 672 N N . ALA A 1 87 ? 32.039 4.436 -39.838 1.00 91.94 87 ALA A N 1
ATOM 673 C CA . ALA A 1 87 ? 32.008 3.328 -38.882 1.00 91.94 87 ALA A CA 1
ATOM 674 C C . ALA A 1 87 ? 31.963 3.815 -37.421 1.00 91.94 87 ALA A C 1
ATOM 676 O O . ALA A 1 87 ? 31.162 3.324 -36.634 1.00 91.94 87 ALA A O 1
ATOM 677 N N . ARG A 1 88 ? 32.747 4.843 -37.060 1.00 91.62 88 ARG A N 1
ATOM 678 C CA . ARG A 1 88 ? 32.695 5.454 -35.717 1.00 91.62 88 ARG A CA 1
ATOM 679 C C . ARG A 1 88 ? 31.359 6.136 -35.422 1.00 91.62 88 ARG A C 1
ATOM 681 O O . ARG A 1 88 ? 30.893 6.101 -34.286 1.00 91.62 88 ARG A O 1
ATOM 688 N N . LYS A 1 89 ? 30.751 6.799 -36.413 1.00 92.56 89 LYS A N 1
ATOM 689 C CA . LYS A 1 89 ? 29.426 7.423 -36.257 1.00 92.56 89 LYS A CA 1
ATOM 690 C C . LYS A 1 89 ? 28.347 6.371 -36.042 1.00 92.56 89 LYS A C 1
ATOM 692 O O . LYS A 1 89 ? 27.488 6.580 -35.190 1.00 92.56 89 LYS A O 1
ATOM 697 N N . ASP A 1 90 ? 28.393 5.283 -36.800 1.00 92.25 90 ASP A N 1
ATOM 698 C CA . ASP A 1 90 ? 27.412 4.207 -36.706 1.00 92.25 90 ASP A CA 1
ATOM 699 C C . ASP A 1 90 ? 27.576 3.434 -35.394 1.00 92.25 90 ASP A C 1
ATOM 701 O O . ASP A 1 90 ? 26.598 3.303 -34.665 1.00 92.25 90 ASP A O 1
ATOM 705 N N . GLN A 1 91 ? 28.811 3.121 -34.985 1.00 90.88 91 GLN A N 1
ATOM 706 C CA . GLN A 1 91 ? 29.097 2.566 -33.657 1.00 90.88 91 GLN A CA 1
ATOM 707 C C . GLN A 1 91 ? 28.559 3.467 -32.535 1.00 90.88 91 GLN A C 1
ATOM 709 O O . GLN A 1 91 ? 27.841 3.012 -31.655 1.00 90.88 91 GLN A O 1
ATOM 714 N N . LYS A 1 92 ? 28.810 4.783 -32.594 1.00 92.44 92 LYS A N 1
ATOM 715 C CA . LYS A 1 92 ? 28.289 5.722 -31.588 1.00 92.44 92 LYS A CA 1
ATOM 716 C C . LYS A 1 92 ? 26.756 5.780 -31.571 1.00 92.44 92 LYS A C 1
ATOM 718 O O . LYS A 1 92 ? 26.166 6.036 -30.523 1.00 92.44 92 LYS A O 1
ATOM 723 N N . LYS A 1 93 ? 26.091 5.611 -32.717 1.00 92.81 93 LYS A N 1
ATOM 724 C CA . LYS A 1 93 ? 24.622 5.538 -32.772 1.00 92.81 93 LYS A CA 1
ATOM 725 C C . LYS A 1 93 ? 24.115 4.257 -32.119 1.00 92.81 93 LYS A C 1
ATOM 727 O O . LYS A 1 93 ? 23.169 4.347 -31.343 1.00 92.81 93 LYS A O 1
ATOM 732 N N . GLU A 1 94 ? 24.739 3.120 -32.408 1.00 89.44 94 GLU A N 1
ATOM 733 C CA . GLU A 1 94 ? 24.413 1.829 -31.796 1.00 89.44 94 GLU A CA 1
ATOM 734 C C . GLU A 1 94 ? 24.620 1.870 -30.278 1.00 89.44 94 GLU A C 1
ATOM 736 O O . GLU A 1 94 ? 23.696 1.548 -29.534 1.00 89.44 94 GLU A O 1
ATOM 741 N N . ASP A 1 95 ? 25.757 2.394 -29.811 1.00 87.12 95 ASP A N 1
ATOM 742 C CA . ASP A 1 95 ? 26.052 2.561 -28.383 1.00 87.12 95 ASP A CA 1
ATOM 743 C C . ASP A 1 95 ? 25.007 3.450 -27.688 1.00 87.12 95 ASP A C 1
ATOM 745 O O . ASP A 1 95 ? 24.513 3.129 -26.606 1.00 87.12 95 ASP A O 1
ATOM 749 N N . ASN A 1 96 ? 24.617 4.566 -28.317 1.00 90.31 96 ASN A N 1
ATOM 750 C CA . ASN A 1 96 ? 23.591 5.460 -27.773 1.00 90.31 96 ASN A CA 1
ATOM 751 C C . ASN A 1 96 ? 22.198 4.814 -27.759 1.00 90.31 96 ASN A C 1
ATOM 753 O O . ASN A 1 96 ? 21.429 5.049 -26.825 1.00 90.31 96 ASN A O 1
ATOM 757 N N . ALA A 1 97 ? 21.856 4.025 -28.781 1.00 90.38 97 ALA A N 1
ATOM 758 C CA . ALA A 1 97 ? 20.596 3.292 -28.836 1.00 90.38 97 ALA A CA 1
ATOM 759 C C . ALA A 1 97 ? 20.537 2.234 -27.725 1.00 90.38 97 ALA A C 1
ATOM 761 O O . ALA A 1 97 ? 19.573 2.217 -26.957 1.00 90.38 97 ALA A O 1
ATOM 762 N N . ALA A 1 98 ? 21.605 1.447 -27.562 1.00 87.75 98 ALA A N 1
ATOM 763 C CA . ALA A 1 98 ? 21.736 0.459 -26.495 1.00 87.75 98 ALA A CA 1
ATOM 764 C C . ALA A 1 98 ? 21.673 1.108 -25.101 1.00 87.75 98 ALA A C 1
ATOM 766 O O . ALA A 1 98 ? 20.939 0.644 -24.228 1.00 87.75 98 ALA A O 1
ATOM 767 N N . ALA A 1 99 ? 22.371 2.230 -24.891 1.00 88.31 99 ALA A N 1
ATOM 768 C CA . ALA A 1 99 ? 22.325 2.970 -23.629 1.00 88.31 99 ALA A CA 1
ATOM 769 C C . ALA A 1 99 ? 20.925 3.539 -23.331 1.00 88.31 99 ALA A C 1
ATOM 771 O O . ALA A 1 99 ? 20.477 3.533 -22.181 1.00 88.31 99 ALA A O 1
ATOM 772 N N . SER A 1 100 ? 20.213 4.023 -24.354 1.00 89.75 100 SER A N 1
ATOM 773 C CA . SER A 1 100 ? 18.843 4.524 -24.210 1.00 89.75 100 SER A CA 1
ATOM 774 C C . SER A 1 100 ? 17.863 3.409 -23.839 1.00 89.75 100 SER A C 1
ATOM 776 O O . SER A 1 100 ? 17.040 3.589 -22.938 1.00 89.75 100 SER A O 1
ATOM 778 N N . GLU A 1 101 ? 17.983 2.244 -24.476 1.00 88.19 101 GLU A N 1
ATOM 779 C CA . GLU A 1 101 ? 17.171 1.068 -24.169 1.00 88.19 101 GLU A CA 1
ATOM 780 C C . GLU A 1 101 ? 17.449 0.543 -22.755 1.00 88.19 101 GLU A C 1
ATOM 782 O O . GLU A 1 101 ? 16.510 0.350 -21.979 1.00 88.19 101 GLU A O 1
ATOM 787 N N . ALA A 1 102 ? 18.723 0.440 -22.364 1.00 87.12 102 ALA A N 1
ATOM 788 C CA . ALA A 1 102 ? 19.118 0.076 -21.006 1.00 87.12 102 ALA A CA 1
ATOM 789 C C . ALA A 1 102 ? 18.543 1.048 -19.961 1.00 87.12 102 ALA A C 1
ATOM 791 O O . ALA A 1 102 ? 17.986 0.620 -18.950 1.00 87.12 102 ALA A O 1
ATOM 792 N N . LYS A 1 103 ? 18.592 2.362 -20.225 1.00 90.81 103 LYS A N 1
ATOM 793 C CA . LYS A 1 103 ? 17.999 3.377 -19.340 1.00 90.81 103 LYS A CA 1
ATOM 794 C C . LYS A 1 103 ? 16.478 3.243 -19.246 1.00 90.81 103 LYS A C 1
ATOM 796 O O . LYS A 1 103 ? 15.912 3.411 -18.169 1.00 90.81 103 LYS A O 1
ATOM 801 N N . LYS A 1 104 ? 15.798 2.926 -20.351 1.00 90.69 104 LYS A N 1
ATOM 802 C CA . LYS A 1 104 ? 14.346 2.699 -20.359 1.00 90.69 104 LYS A CA 1
ATOM 803 C C . LYS A 1 104 ? 13.967 1.489 -19.504 1.00 90.69 104 LYS A C 1
ATOM 805 O O . LYS A 1 104 ? 13.026 1.592 -18.719 1.00 90.69 104 LYS A O 1
ATOM 810 N N . LEU A 1 105 ? 14.702 0.384 -19.628 1.00 87.56 105 LEU A N 1
ATOM 811 C CA . LEU A 1 105 ? 14.499 -0.817 -18.814 1.00 87.56 105 LEU A CA 1
ATOM 812 C C . LEU A 1 105 ? 14.764 -0.539 -17.328 1.00 87.56 105 LEU A C 1
ATOM 814 O O . LEU A 1 105 ? 13.942 -0.896 -16.488 1.00 87.56 105 LEU A O 1
ATOM 818 N N . ALA A 1 106 ? 15.849 0.172 -17.006 1.00 87.31 106 ALA A N 1
ATOM 819 C CA . ALA A 1 106 ? 16.161 0.567 -15.633 1.00 87.31 106 ALA A CA 1
ATOM 820 C C . ALA A 1 106 ? 15.040 1.415 -15.009 1.00 87.31 106 ALA A C 1
ATOM 822 O O . ALA A 1 106 ? 14.572 1.105 -13.917 1.00 87.31 106 ALA A O 1
ATOM 823 N N . ASN A 1 107 ? 14.535 2.419 -15.734 1.00 90.12 107 ASN A N 1
ATOM 824 C CA . ASN A 1 107 ? 13.432 3.259 -15.260 1.00 90.12 107 ASN A CA 1
ATOM 825 C C . ASN A 1 107 ? 12.133 2.459 -15.047 1.00 90.12 107 ASN A C 1
ATOM 827 O O . ASN A 1 107 ? 11.382 2.723 -14.108 1.00 90.12 107 ASN A O 1
ATOM 831 N N . GLN A 1 108 ? 11.841 1.488 -15.921 1.00 89.56 108 GLN A N 1
ATOM 832 C CA . GLN A 1 108 ? 10.684 0.603 -15.754 1.00 89.56 108 GLN A CA 1
ATOM 833 C C . GLN A 1 108 ? 10.825 -0.254 -14.495 1.00 89.56 108 GLN A C 1
ATOM 835 O O . GLN A 1 108 ? 9.879 -0.347 -13.714 1.00 89.56 108 GLN A O 1
ATOM 840 N N . GLN A 1 109 ? 12.010 -0.820 -14.268 1.00 88.62 109 GLN A N 1
ATOM 841 C CA . GLN A 1 109 ? 12.293 -1.623 -13.084 1.00 88.62 109 GLN A CA 1
ATOM 842 C C . GLN A 1 109 ? 12.199 -0.798 -11.796 1.00 88.62 109 GLN A C 1
ATOM 844 O O . GLN A 1 109 ? 11.593 -1.238 -10.821 1.00 88.62 109 GLN A O 1
ATOM 849 N N . GLU A 1 110 ? 12.752 0.414 -11.799 1.00 90.44 110 GLU A N 1
ATOM 850 C CA . GLU A 1 110 ? 12.666 1.329 -10.663 1.00 90.44 110 GLU A CA 1
ATOM 851 C C . GLU A 1 110 ? 11.207 1.673 -10.338 1.00 90.44 110 GLU A C 1
ATOM 853 O O . GLU A 1 110 ? 10.801 1.605 -9.179 1.00 90.44 110 GLU A O 1
ATOM 858 N N . SER A 1 111 ? 10.382 1.944 -11.356 1.00 92.75 111 SER A N 1
ATOM 859 C CA . SER A 1 111 ? 8.952 2.204 -11.162 1.00 92.75 111 SER A CA 1
ATOM 860 C C . SER A 1 111 ? 8.213 1.012 -10.545 1.00 92.75 111 SER A C 1
ATOM 862 O O . SER A 1 111 ? 7.388 1.203 -9.650 1.00 92.75 111 SER A O 1
ATOM 864 N N . VAL A 1 112 ? 8.508 -0.217 -10.987 1.00 92.44 112 VAL A N 1
ATOM 865 C CA . VAL A 1 112 ? 7.923 -1.433 -10.397 1.00 92.44 112 VAL A CA 1
ATOM 866 C C . VAL A 1 112 ? 8.337 -1.567 -8.931 1.00 92.44 112 VAL A C 1
ATOM 868 O O . VAL A 1 112 ? 7.478 -1.788 -8.079 1.00 92.44 112 VAL A O 1
ATOM 871 N N . ASN A 1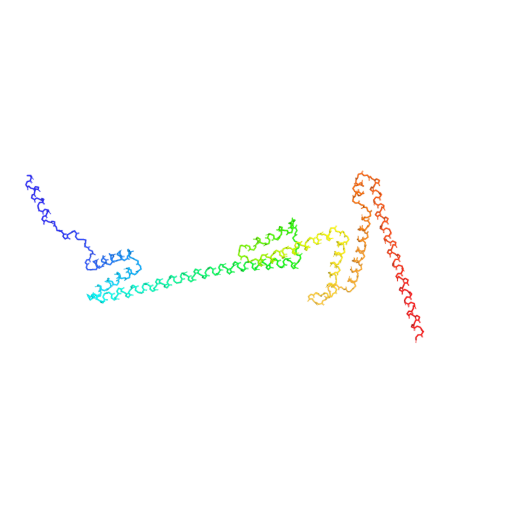 113 ? 9.619 -1.361 -8.619 1.00 90.25 113 ASN A N 1
ATOM 872 C CA . ASN A 1 113 ? 10.130 -1.441 -7.250 1.00 90.25 113 ASN A CA 1
ATOM 873 C C . ASN A 1 113 ? 9.481 -0.390 -6.334 1.00 90.25 113 ASN A C 1
ATOM 875 O O . ASN A 1 113 ? 9.053 -0.724 -5.234 1.00 90.25 113 ASN A O 1
ATOM 879 N N . GLN A 1 114 ? 9.339 0.857 -6.795 1.00 91.44 114 GLN A N 1
ATOM 880 C CA . GLN A 1 114 ? 8.675 1.923 -6.034 1.00 91.44 114 GLN A CA 1
ATOM 881 C C . GLN A 1 114 ? 7.204 1.593 -5.741 1.00 91.44 114 GLN A C 1
ATOM 883 O O . GLN A 1 114 ? 6.728 1.787 -4.625 1.00 91.44 114 GLN A O 1
ATOM 888 N N . LYS A 1 115 ? 6.463 1.070 -6.726 1.00 93.44 115 LYS A N 1
ATOM 889 C CA . LYS A 1 115 ? 5.058 0.671 -6.531 1.00 93.44 115 LYS A CA 1
ATOM 890 C C . LYS A 1 115 ? 4.922 -0.495 -5.561 1.00 93.44 115 LYS A C 1
ATOM 892 O O . LYS A 1 115 ? 4.016 -0.490 -4.733 1.00 93.44 115 LYS A O 1
ATOM 897 N N . LEU A 1 116 ? 5.818 -1.471 -5.659 1.00 92.69 116 LEU A N 1
ATOM 898 C CA . LEU A 1 116 ? 5.837 -2.614 -4.762 1.00 92.69 116 LEU A CA 1
ATOM 899 C C . LEU A 1 116 ? 6.149 -2.193 -3.320 1.00 92.69 116 LEU A C 1
ATOM 901 O O . LEU A 1 116 ? 5.482 -2.651 -2.398 1.00 92.69 116 LEU A O 1
ATOM 905 N N . GLU A 1 117 ? 7.101 -1.282 -3.134 1.00 91.38 117 GLU A N 1
ATOM 906 C CA . GLU A 1 117 ? 7.430 -0.728 -1.821 1.00 91.38 117 GLU A CA 1
ATOM 907 C C . GLU A 1 117 ? 6.254 0.057 -1.228 1.00 91.38 117 GLU A C 1
ATOM 909 O O . GLU A 1 117 ? 5.917 -0.125 -0.061 1.00 91.38 117 GLU A O 1
ATOM 914 N N . ASN A 1 118 ? 5.547 0.849 -2.038 1.00 90.25 118 ASN A N 1
ATOM 915 C CA . ASN A 1 118 ? 4.324 1.519 -1.593 1.00 90.25 118 ASN A CA 1
ATOM 916 C C . ASN A 1 118 ? 3.239 0.516 -1.159 1.00 90.25 118 ASN A C 1
ATOM 918 O O . ASN A 1 118 ? 2.578 0.733 -0.145 1.00 90.25 118 ASN A O 1
ATOM 922 N N . LEU A 1 119 ? 3.055 -0.587 -1.895 1.00 89.44 119 LEU A N 1
ATOM 923 C CA . LEU A 1 119 ? 2.119 -1.653 -1.511 1.00 89.44 119 LEU A CA 1
ATOM 924 C C . LEU A 1 119 ? 2.546 -2.340 -0.208 1.00 89.44 119 LEU A C 1
ATOM 926 O O . LEU A 1 119 ? 1.699 -2.589 0.650 1.00 89.44 119 LEU A O 1
ATOM 930 N N . ARG A 1 120 ? 3.848 -2.595 -0.031 1.00 89.38 120 ARG A N 1
ATOM 931 C CA . ARG A 1 120 ? 4.409 -3.139 1.211 1.00 89.38 120 ARG A CA 1
ATOM 932 C C . ARG A 1 120 ? 4.111 -2.214 2.389 1.00 89.38 120 ARG A C 1
ATOM 934 O O . ARG A 1 120 ? 3.522 -2.659 3.369 1.00 89.38 120 ARG A O 1
ATOM 941 N N . GLN A 1 121 ? 4.418 -0.924 2.269 1.00 88.38 121 GLN A N 1
ATOM 942 C CA . GLN A 1 121 ? 4.152 0.065 3.319 1.00 88.38 121 GLN A CA 1
ATOM 943 C C . GLN A 1 121 ? 2.662 0.168 3.652 1.00 88.38 121 GLN A C 1
ATOM 945 O O . GLN A 1 121 ? 2.299 0.215 4.824 1.00 88.38 121 GLN A O 1
ATOM 950 N N . GLN A 1 122 ? 1.780 0.142 2.648 1.00 85.69 122 GLN A N 1
ATOM 951 C CA . GLN A 1 122 ? 0.333 0.112 2.889 1.00 85.69 122 GLN A CA 1
ATOM 952 C C . GLN A 1 122 ? -0.095 -1.136 3.671 1.00 85.69 122 GLN A C 1
ATOM 954 O O . GLN A 1 122 ? -0.933 -1.029 4.568 1.00 85.69 122 GLN A O 1
ATOM 959 N N . SER A 1 123 ? 0.499 -2.296 3.367 1.00 84.00 123 SER A N 1
ATOM 960 C CA . SER A 1 123 ? 0.240 -3.538 4.103 1.00 84.00 123 SER A CA 1
ATOM 961 C C . SER A 1 123 ? 0.744 -3.496 5.546 1.00 84.00 123 SER A C 1
ATOM 963 O O . SER A 1 123 ? 0.060 -3.993 6.435 1.00 84.00 123 SER A O 1
ATOM 965 N N . GLU A 1 124 ? 1.876 -2.839 5.802 1.00 84.62 124 GLU A N 1
ATOM 966 C CA . GLU A 1 124 ? 2.467 -2.713 7.141 1.00 84.62 124 GLU A CA 1
ATOM 967 C C . GLU A 1 124 ? 1.743 -1.697 8.019 1.00 84.62 124 GLU A C 1
ATOM 969 O O . GLU A 1 124 ? 1.546 -1.930 9.209 1.00 84.62 124 GLU A O 1
ATOM 974 N N . LEU A 1 125 ? 1.297 -0.583 7.437 1.00 78.38 125 LEU A N 1
ATOM 975 C CA . LEU A 1 125 ? 0.580 0.463 8.166 1.00 78.38 125 LEU A CA 1
ATOM 976 C C . LEU A 1 125 ? -0.851 0.060 8.548 1.00 78.38 125 LEU A C 1
ATOM 978 O O . LEU A 1 125 ? -1.553 0.863 9.162 1.00 78.38 125 LEU A O 1
ATOM 982 N N . ALA A 1 126 ? -1.307 -1.142 8.163 1.00 63.94 126 ALA A N 1
ATOM 983 C CA . ALA A 1 126 ? -2.694 -1.584 8.307 1.00 63.94 126 ALA A CA 1
ATOM 984 C C . ALA A 1 126 ? -3.697 -0.528 7.795 1.00 63.94 126 ALA A C 1
ATOM 986 O O . ALA A 1 1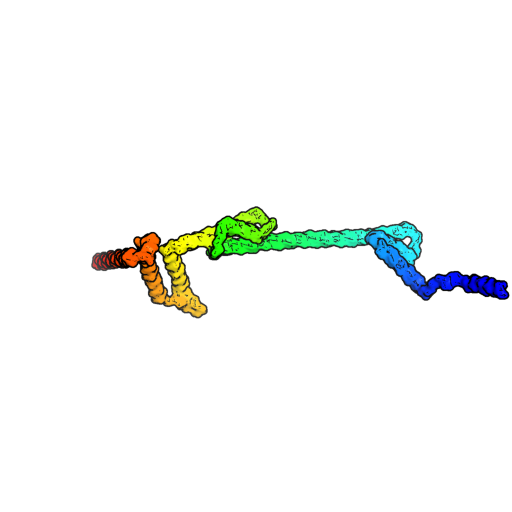26 ? -4.822 -0.425 8.293 1.00 63.94 126 ALA A O 1
ATOM 987 N N . ALA A 1 127 ? -3.277 0.287 6.818 1.00 56.78 127 ALA A N 1
ATOM 988 C CA . ALA A 1 127 ? -4.054 1.393 6.289 1.00 56.78 127 ALA A CA 1
ATOM 989 C C . ALA A 1 127 ? -5.204 0.808 5.466 1.00 56.78 127 ALA A C 1
ATOM 991 O O . ALA A 1 127 ? -5.074 0.525 4.275 1.00 56.78 127 ALA A O 1
ATOM 992 N N . GLY A 1 128 ? -6.323 0.546 6.139 1.00 55.72 128 GLY A N 1
ATOM 993 C CA . GLY A 1 128 ? -7.486 -0.065 5.523 1.00 55.72 128 GLY A CA 1
ATOM 994 C C . GLY A 1 128 ? -8.033 0.829 4.417 1.00 55.72 128 GLY A C 1
ATOM 995 O O . GLY A 1 128 ? -8.416 1.973 4.659 1.00 55.72 128 GLY A O 1
ATOM 996 N N . SER A 1 129 ? -8.099 0.303 3.196 1.00 54.91 129 SER A N 1
ATOM 997 C CA . SER A 1 129 ? -8.880 0.936 2.137 1.00 54.91 129 SER A CA 1
ATOM 998 C C . SER A 1 129 ? -10.363 0.854 2.499 1.00 54.91 129 SER A C 1
ATOM 1000 O O . SER A 1 129 ? -10.874 -0.218 2.815 1.00 54.91 129 SER A O 1
ATOM 1002 N N . THR A 1 130 ? -11.067 1.981 2.431 1.00 54.03 130 THR A N 1
ATOM 1003 C CA . THR A 1 130 ? -12.529 2.053 2.586 1.00 54.03 130 THR A CA 1
ATOM 1004 C C . THR A 1 130 ? -13.280 1.629 1.322 1.00 54.03 130 THR A C 1
ATOM 1006 O O . THR A 1 130 ? -14.509 1.645 1.306 1.00 54.03 130 THR A O 1
ATOM 1009 N N . GLN A 1 131 ? -12.571 1.262 0.246 1.00 60.34 131 GLN A N 1
ATOM 1010 C CA . GLN A 1 131 ? -13.204 0.832 -0.998 1.00 60.34 131 GLN A CA 1
ATOM 1011 C C . GLN A 1 131 ? -13.807 -0.567 -0.846 1.00 60.34 131 GLN A C 1
ATOM 1013 O O . GLN A 1 131 ? -13.124 -1.505 -0.441 1.00 60.34 131 GLN A O 1
ATOM 1018 N N . GLU A 1 132 ? -15.072 -0.716 -1.246 1.00 68.62 132 GLU A N 1
ATOM 1019 C CA . GLU A 1 132 ? -15.821 -1.982 -1.291 1.00 68.62 132 GLU A CA 1
ATOM 1020 C C . GLU A 1 132 ? -15.353 -2.906 -2.429 1.00 68.62 132 GLU A C 1
ATOM 1022 O O . GLU A 1 132 ? -16.146 -3.472 -3.177 1.00 68.62 132 GLU A O 1
ATOM 1027 N N . LEU A 1 133 ? -14.041 -3.034 -2.606 1.00 81.88 133 LEU A N 1
ATOM 1028 C CA . LEU A 1 133 ? -13.481 -3.990 -3.546 1.00 81.88 133 LEU A CA 1
ATOM 1029 C C . LEU A 1 133 ? -13.570 -5.385 -2.940 1.00 81.88 133 LEU A C 1
ATOM 1031 O O . LEU A 1 133 ? -13.322 -5.583 -1.747 1.00 81.88 133 LEU A O 1
ATOM 1035 N N . SER A 1 134 ? -13.871 -6.375 -3.776 1.00 89.81 134 SER A N 1
ATOM 1036 C CA . SER A 1 134 ? -13.633 -7.760 -3.389 1.00 89.81 134 SER A CA 1
ATOM 1037 C C . SER A 1 134 ? -12.131 -7.997 -3.209 1.00 89.81 134 SER A C 1
ATOM 1039 O O . SER A 1 134 ? -11.296 -7.311 -3.808 1.00 89.81 134 SER A O 1
ATOM 1041 N N . ARG A 1 135 ? -11.774 -9.004 -2.409 1.00 91.12 135 ARG A N 1
ATOM 1042 C CA . ARG A 1 135 ? -10.375 -9.393 -2.191 1.00 91.12 135 ARG A CA 1
ATOM 1043 C C . ARG A 1 135 ? -9.631 -9.626 -3.508 1.00 91.12 135 ARG A C 1
ATOM 1045 O O . ARG A 1 135 ? -8.510 -9.157 -3.684 1.00 91.12 135 ARG A O 1
ATOM 1052 N N . GLU A 1 136 ? -10.282 -10.300 -4.457 1.00 93.19 136 GLU A N 1
ATOM 1053 C CA . GLU A 1 136 ? -9.709 -10.564 -5.780 1.00 93.19 136 GLU A CA 1
ATOM 1054 C C . GLU A 1 136 ? -9.552 -9.283 -6.608 1.00 93.19 136 GLU A C 1
ATOM 1056 O O . GLU A 1 136 ? -8.524 -9.088 -7.249 1.00 93.19 136 GLU A O 1
ATOM 1061 N N . GLN A 1 137 ? -10.519 -8.362 -6.552 1.00 92.69 137 GLN A N 1
ATOM 1062 C CA . GLN A 1 137 ? -10.408 -7.071 -7.238 1.00 92.69 137 GLN A CA 1
ATOM 1063 C C . GLN A 1 137 ? -9.249 -6.227 -6.691 1.00 92.69 137 GLN A C 1
ATOM 1065 O O . GLN A 1 137 ? -8.562 -5.562 -7.467 1.00 92.69 137 GLN A O 1
ATOM 1070 N N . ALA A 1 138 ? -9.004 -6.265 -5.378 1.00 91.56 138 ALA A N 1
ATOM 1071 C CA . ALA A 1 138 ? -7.867 -5.583 -4.764 1.00 91.56 138 ALA A CA 1
ATOM 1072 C C . ALA A 1 138 ? -6.528 -6.155 -5.264 1.00 91.56 138 ALA A C 1
ATOM 1074 O O . ALA A 1 138 ? -5.648 -5.393 -5.670 1.00 91.56 138 ALA A O 1
ATOM 1075 N N . MET A 1 139 ? -6.400 -7.486 -5.315 1.00 93.56 139 MET A N 1
ATOM 1076 C CA . MET A 1 139 ? -5.209 -8.158 -5.848 1.00 93.56 139 MET A CA 1
ATOM 1077 C C . MET A 1 139 ? -4.995 -7.868 -7.338 1.00 93.56 139 MET A C 1
ATOM 1079 O O . MET A 1 139 ? -3.885 -7.516 -7.737 1.00 93.56 139 MET A O 1
ATOM 1083 N N . LEU A 1 140 ? -6.052 -7.947 -8.152 1.00 94.06 140 LEU A N 1
ATOM 1084 C CA . LEU A 1 140 ? -5.980 -7.663 -9.586 1.00 94.06 140 LEU A CA 1
ATOM 1085 C C . LEU A 1 140 ? -5.562 -6.214 -9.854 1.00 94.06 140 LEU A C 1
ATOM 1087 O O . LEU A 1 140 ? -4.748 -5.947 -10.735 1.00 94.06 140 LEU A O 1
ATOM 1091 N N . ARG A 1 141 ? -6.087 -5.259 -9.081 1.00 92.44 141 ARG A N 1
ATOM 1092 C CA . ARG A 1 141 ? -5.703 -3.850 -9.206 1.00 92.44 141 ARG A CA 1
ATOM 1093 C C . ARG A 1 141 ? -4.229 -3.629 -8.866 1.00 92.44 141 ARG A C 1
ATOM 1095 O O . ARG A 1 141 ? -3.569 -2.842 -9.544 1.00 92.44 141 ARG A O 1
ATOM 1102 N N . ALA A 1 142 ? -3.712 -4.310 -7.844 1.00 92.88 142 ALA A N 1
ATOM 1103 C CA . ALA A 1 142 ? -2.301 -4.241 -7.478 1.00 92.88 142 ALA A CA 1
ATOM 1104 C C . ALA A 1 142 ? -1.404 -4.804 -8.590 1.00 92.88 142 ALA A C 1
ATOM 1106 O O . ALA A 1 142 ? -0.447 -4.140 -8.986 1.00 92.88 142 ALA A O 1
ATOM 1107 N N . GLU A 1 143 ? -1.769 -5.946 -9.173 1.00 93.88 143 GLU A N 1
ATOM 1108 C CA . GLU A 1 143 ? -1.094 -6.516 -10.345 1.00 93.88 143 GLU A CA 1
ATOM 1109 C C . GLU A 1 143 ? -1.092 -5.541 -11.533 1.00 93.88 143 GLU A C 1
ATOM 1111 O O . GLU A 1 143 ? -0.033 -5.195 -12.062 1.00 93.88 143 GLU A O 1
ATOM 1116 N N . GLN A 1 144 ? -2.265 -5.022 -11.906 1.00 93.38 144 GLN A N 1
ATOM 1117 C CA . GLN A 1 144 ? -2.402 -4.068 -13.010 1.00 93.38 144 GLN A CA 1
ATOM 1118 C C . GLN A 1 144 ? -1.584 -2.791 -12.783 1.00 93.38 144 GLN A C 1
ATOM 1120 O O . GLN A 1 144 ? -1.090 -2.195 -13.743 1.00 93.38 144 GLN A O 1
ATOM 1125 N N . SER A 1 145 ? -1.411 -2.377 -11.524 1.00 92.94 145 SER A N 1
ATOM 1126 C CA . SER A 1 145 ? -0.639 -1.185 -11.184 1.00 92.94 145 SER A CA 1
ATOM 1127 C C . SER A 1 145 ? 0.851 -1.333 -11.502 1.00 92.94 145 SER A C 1
ATOM 1129 O O . SER A 1 145 ? 1.470 -0.340 -11.893 1.00 92.94 145 SER A O 1
ATOM 1131 N N . LEU A 1 146 ? 1.430 -2.537 -11.394 1.00 91.81 146 LEU A N 1
ATOM 1132 C CA . LEU A 1 146 ? 2.856 -2.760 -11.652 1.00 91.81 146 LEU A CA 1
ATOM 1133 C C . LEU A 1 146 ? 3.204 -2.596 -13.139 1.00 91.81 146 LEU A C 1
ATOM 1135 O O . LEU A 1 146 ? 4.245 -2.029 -13.470 1.00 91.81 146 LEU A O 1
ATOM 1139 N N . GLY A 1 147 ? 2.296 -2.992 -14.034 1.00 89.06 147 GLY A N 1
ATOM 1140 C CA . GLY A 1 147 ? 2.482 -2.926 -15.484 1.00 89.06 147 GLY A CA 1
ATOM 1141 C C . GLY A 1 147 ? 3.202 -4.147 -16.072 1.00 89.06 147 GLY A C 1
ATOM 1142 O O . GLY A 1 147 ? 3.625 -5.054 -15.365 1.00 89.06 147 GLY A O 1
ATOM 1143 N N . LYS A 1 148 ? 3.336 -4.177 -17.406 1.00 88.00 148 LYS A N 1
ATOM 1144 C CA . LYS A 1 148 ? 3.774 -5.369 -18.166 1.00 88.00 148 LYS A CA 1
ATOM 1145 C C . LYS A 1 148 ? 5.240 -5.779 -17.967 1.00 88.00 148 LYS A C 1
ATOM 1147 O O . LYS A 1 148 ? 5.612 -6.864 -18.393 1.00 88.00 148 LYS A O 1
ATOM 1152 N N . SER A 1 149 ? 6.072 -4.909 -17.396 1.00 88.00 149 SER A N 1
ATOM 1153 C CA . SER A 1 149 ? 7.496 -5.174 -17.149 1.00 88.00 149 SER A CA 1
ATOM 1154 C C . SER A 1 149 ? 7.757 -5.892 -15.823 1.00 88.00 149 SER A C 1
ATOM 1156 O O . SER A 1 149 ? 8.904 -6.227 -15.547 1.00 88.00 149 SER A O 1
ATOM 1158 N N . ALA A 1 150 ? 6.732 -6.094 -14.989 1.00 90.62 150 ALA A N 1
ATOM 1159 C CA . ALA A 1 150 ? 6.881 -6.771 -13.708 1.00 90.62 150 ALA A CA 1
ATOM 1160 C C . ALA A 1 150 ? 7.107 -8.278 -13.889 1.00 90.62 150 ALA A C 1
ATOM 1162 O O . ALA A 1 150 ? 6.451 -8.919 -14.713 1.00 90.62 150 ALA A O 1
ATOM 1163 N N . SER A 1 151 ? 8.020 -8.849 -13.101 1.00 92.75 151 SER A N 1
ATOM 1164 C CA . SER A 1 151 ? 8.228 -10.298 -13.069 1.00 92.75 151 SER A CA 1
ATOM 1165 C C . SER A 1 151 ? 7.063 -11.017 -12.380 1.00 92.75 151 SER A C 1
ATOM 1167 O O . SER A 1 151 ? 6.306 -10.416 -11.613 1.00 92.75 151 SER A O 1
ATOM 1169 N N . ALA A 1 152 ? 6.938 -12.328 -12.610 1.00 94.06 152 ALA A N 1
ATOM 1170 C CA . ALA A 1 152 ? 5.924 -13.151 -11.948 1.00 94.06 152 ALA A CA 1
ATOM 1171 C C . ALA A 1 152 ? 6.018 -13.065 -10.412 1.00 94.06 152 ALA A C 1
ATOM 1173 O O . ALA A 1 152 ? 4.998 -12.926 -9.738 1.00 94.06 152 ALA A O 1
ATOM 1174 N N . ASP A 1 15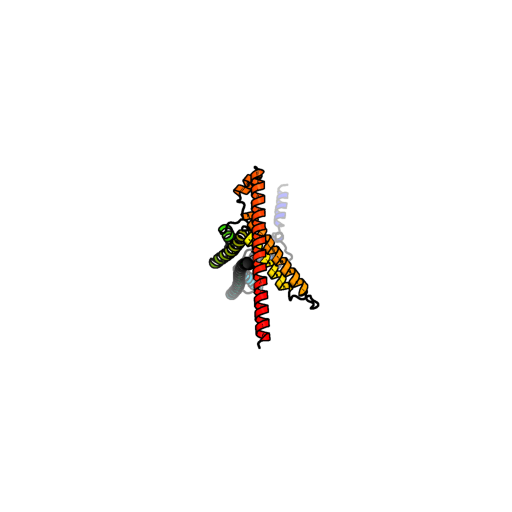3 ? 7.238 -13.054 -9.868 1.00 94.50 153 ASP A N 1
ATOM 1175 C CA . ASP A 1 153 ? 7.467 -12.921 -8.427 1.00 94.50 153 ASP A CA 1
ATOM 1176 C C . ASP A 1 153 ? 7.011 -11.556 -7.900 1.00 94.50 153 ASP A C 1
ATOM 1178 O O . ASP A 1 153 ? 6.371 -11.481 -6.853 1.00 94.50 153 ASP A O 1
ATOM 1182 N N . GLN A 1 154 ? 7.278 -10.470 -8.634 1.00 92.94 154 GLN A N 1
ATOM 1183 C CA . GLN A 1 154 ? 6.838 -9.123 -8.249 1.00 92.94 154 GLN A CA 1
ATOM 1184 C C . GLN A 1 154 ? 5.314 -8.994 -8.278 1.00 92.94 154 GLN A C 1
ATOM 1186 O O . GLN A 1 154 ? 4.726 -8.393 -7.377 1.00 92.94 154 GLN A O 1
ATOM 1191 N N . VAL A 1 155 ? 4.668 -9.592 -9.281 1.00 95.06 155 VAL A N 1
ATOM 1192 C CA . VAL A 1 155 ? 3.206 -9.679 -9.352 1.00 95.06 155 VAL A CA 1
ATOM 1193 C C . VAL A 1 155 ? 2.661 -10.442 -8.149 1.00 95.06 155 VAL A C 1
ATOM 1195 O O . VAL A 1 155 ? 1.752 -9.952 -7.479 1.00 95.06 155 VAL A O 1
ATOM 1198 N N . GLN A 1 156 ? 3.241 -11.596 -7.815 1.00 95.62 156 GLN A N 1
ATOM 1199 C CA . GLN A 1 156 ? 2.801 -12.374 -6.662 1.00 95.62 156 GLN A CA 1
ATOM 1200 C C . GLN A 1 156 ? 2.996 -11.613 -5.345 1.00 95.62 156 GLN A C 1
ATOM 1202 O O . GLN A 1 156 ? 2.105 -11.622 -4.497 1.00 95.62 156 GLN A O 1
ATOM 1207 N N . GLN A 1 157 ? 4.117 -10.907 -5.180 1.00 94.44 157 GLN A N 1
ATOM 1208 C CA . GLN A 1 157 ? 4.360 -10.062 -4.010 1.00 94.44 157 GLN A CA 1
ATOM 1209 C C . GLN A 1 157 ? 3.319 -8.940 -3.902 1.00 94.44 157 GLN A C 1
ATOM 1211 O O . GLN A 1 157 ? 2.732 -8.761 -2.837 1.00 94.44 157 GLN A O 1
ATOM 1216 N N . ALA A 1 158 ? 3.007 -8.240 -4.997 1.00 94.00 158 ALA A N 1
ATOM 1217 C CA . ALA A 1 158 ? 1.959 -7.219 -4.999 1.00 94.00 158 ALA A CA 1
ATOM 1218 C C . ALA A 1 158 ? 0.575 -7.789 -4.658 1.00 94.00 158 ALA A C 1
ATOM 1220 O O . ALA A 1 158 ? -0.161 -7.170 -3.886 1.00 94.00 158 ALA A O 1
ATOM 1221 N N . ARG A 1 159 ? 0.229 -8.979 -5.170 1.00 94.94 159 ARG A N 1
ATOM 1222 C CA . ARG A 1 159 ? -1.018 -9.672 -4.801 1.00 94.94 159 ARG A CA 1
ATOM 1223 C C . ARG A 1 159 ? -1.041 -10.022 -3.315 1.00 94.94 159 ARG A C 1
ATOM 1225 O O . ARG A 1 159 ? -2.051 -9.774 -2.664 1.00 94.94 159 ARG A O 1
ATOM 1232 N N . ASN A 1 160 ? 0.062 -10.523 -2.760 1.00 93.50 160 ASN A N 1
ATOM 1233 C CA . ASN A 1 160 ? 0.167 -10.844 -1.335 1.00 93.50 160 ASN A CA 1
ATOM 1234 C C . ASN A 1 160 ? 0.006 -9.596 -0.453 1.00 93.50 160 ASN A C 1
ATOM 1236 O O . ASN A 1 160 ? -0.747 -9.636 0.518 1.00 93.50 160 ASN A O 1
ATOM 1240 N N . TYR A 1 161 ? 0.652 -8.479 -0.802 1.00 92.81 161 TYR A N 1
ATOM 1241 C CA . TYR A 1 161 ? 0.500 -7.225 -0.058 1.00 92.81 161 TYR A CA 1
ATOM 1242 C C . TYR A 1 161 ? -0.930 -6.690 -0.132 1.00 92.81 161 TYR A C 1
ATOM 1244 O O . TYR A 1 161 ? -1.511 -6.341 0.893 1.00 92.81 161 TYR A O 1
ATOM 1252 N N . ALA A 1 162 ? -1.539 -6.686 -1.319 1.00 91.69 162 ALA A N 1
ATOM 1253 C CA . ALA A 1 162 ? -2.923 -6.248 -1.486 1.00 91.69 162 ALA A CA 1
ATOM 1254 C C . ALA A 1 162 ? -3.918 -7.140 -0.727 1.00 91.69 162 ALA A C 1
ATOM 1256 O O . ALA A 1 162 ? -4.857 -6.634 -0.113 1.00 91.69 162 ALA A O 1
ATOM 1257 N N . ALA A 1 163 ? -3.692 -8.455 -0.731 1.00 91.19 163 ALA A N 1
ATOM 1258 C CA . ALA A 1 163 ? -4.443 -9.405 0.077 1.00 91.19 163 ALA A CA 1
ATOM 1259 C C . ALA A 1 163 ? -4.323 -9.097 1.573 1.00 91.19 163 ALA A C 1
ATOM 1261 O O . ALA A 1 163 ? -5.344 -8.998 2.242 1.00 91.19 163 ALA A O 1
ATOM 1262 N N . ALA A 1 164 ? -3.108 -8.875 2.082 1.00 90.56 164 ALA A N 1
ATOM 1263 C CA . ALA A 1 164 ? -2.880 -8.555 3.489 1.00 90.56 164 ALA A CA 1
ATOM 1264 C C . ALA A 1 164 ? -3.575 -7.249 3.914 1.00 90.56 164 ALA A C 1
ATOM 1266 O O . ALA A 1 164 ? -4.211 -7.208 4.970 1.00 90.56 164 ALA A O 1
ATOM 1267 N N . VAL A 1 165 ? -3.522 -6.203 3.076 1.00 89.50 165 VAL A N 1
ATOM 1268 C CA . VAL A 1 165 ? -4.267 -4.948 3.301 1.00 89.50 165 VAL A CA 1
ATOM 1269 C C . VAL A 1 165 ? -5.767 -5.224 3.383 1.00 89.50 165 VAL A C 1
ATOM 1271 O O . VAL A 1 165 ? -6.434 -4.761 4.310 1.00 89.50 165 VAL A O 1
ATOM 1274 N N . TRP A 1 166 ? -6.304 -5.983 2.424 1.00 90.25 166 TRP A N 1
ATOM 1275 C CA . TRP A 1 166 ? -7.730 -6.290 2.367 1.00 90.25 166 TRP A CA 1
ATOM 1276 C C . TRP A 1 166 ? -8.184 -7.134 3.562 1.00 90.25 166 TRP A C 1
ATOM 1278 O O . TRP A 1 166 ? -9.169 -6.787 4.207 1.00 90.25 166 TRP A O 1
ATOM 1288 N N . ASP A 1 167 ? -7.446 -8.195 3.894 1.00 89.81 167 ASP A N 1
ATOM 1289 C CA . ASP A 1 167 ? -7.749 -9.102 5.005 1.00 89.81 167 ASP A CA 1
ATOM 1290 C C . ASP A 1 167 ? -7.722 -8.338 6.342 1.00 89.81 167 ASP A C 1
ATOM 1292 O O . ASP A 1 167 ? -8.621 -8.492 7.171 1.00 89.81 167 ASP A O 1
ATOM 1296 N N . THR A 1 168 ? -6.758 -7.427 6.519 1.00 88.94 168 THR A N 1
ATOM 1297 C CA . THR A 1 168 ? -6.675 -6.551 7.700 1.00 88.94 168 THR A CA 1
ATOM 1298 C C . THR A 1 168 ? -7.865 -5.595 7.782 1.00 88.94 168 THR A C 1
ATOM 1300 O O . THR A 1 168 ? -8.504 -5.480 8.831 1.00 88.94 168 THR A O 1
ATOM 1303 N N . ALA A 1 169 ? -8.221 -4.937 6.676 1.00 87.94 169 ALA A N 1
ATOM 1304 C CA . ALA A 1 169 ? -9.375 -4.040 6.623 1.00 87.94 169 ALA A CA 1
ATOM 1305 C C . ALA A 1 169 ? -10.694 -4.784 6.895 1.00 87.94 169 ALA A C 1
ATOM 1307 O O . ALA A 1 169 ? -11.544 -4.300 7.649 1.00 87.94 169 ALA A O 1
ATOM 1308 N N . ALA A 1 170 ? -10.852 -5.983 6.330 1.00 88.25 170 ALA A N 1
ATOM 1309 C CA . ALA A 1 170 ? -12.004 -6.846 6.553 1.00 88.25 170 ALA A CA 1
ATOM 1310 C C . ALA A 1 170 ? -12.098 -7.290 8.019 1.00 88.25 170 ALA A C 1
ATOM 1312 O O . ALA A 1 170 ? -13.182 -7.226 8.600 1.00 88.25 170 ALA A O 1
ATOM 1313 N N . ALA A 1 171 ? -10.976 -7.658 8.645 1.00 88.31 171 ALA A N 1
ATOM 1314 C CA . ALA A 1 171 ? -10.925 -8.002 10.063 1.00 88.31 171 ALA A CA 1
ATOM 1315 C C . ALA A 1 171 ? -11.322 -6.815 10.957 1.00 88.31 171 ALA A C 1
ATOM 1317 O O . ALA A 1 171 ? -12.115 -6.985 11.883 1.00 88.31 171 ALA A O 1
ATOM 1318 N N . ILE A 1 172 ? -10.848 -5.600 10.654 1.00 88.06 172 ILE A N 1
ATOM 1319 C CA . ILE A 1 172 ? -11.254 -4.380 11.370 1.00 88.06 172 ILE A CA 1
ATOM 1320 C C . ILE A 1 172 ? -12.757 -4.130 11.198 1.00 88.06 172 ILE A C 1
ATOM 1322 O O . ILE A 1 172 ? -13.448 -3.860 12.182 1.00 88.06 172 ILE A O 1
ATOM 1326 N N . LYS A 1 173 ? -13.290 -4.256 9.976 1.00 88.12 173 LYS A N 1
ATOM 1327 C CA . LYS A 1 173 ? -14.726 -4.085 9.700 1.00 88.12 173 LYS A CA 1
ATOM 1328 C C . LYS A 1 173 ? -15.568 -5.117 10.452 1.00 88.12 173 LYS A C 1
ATOM 1330 O O . LYS A 1 173 ? -16.551 -4.742 11.085 1.00 88.12 173 LYS A O 1
ATOM 1335 N N . ALA A 1 174 ? -15.165 -6.386 10.428 1.00 89.00 174 ALA A N 1
ATOM 1336 C CA . ALA A 1 174 ? -15.838 -7.468 11.140 1.00 89.00 174 ALA A CA 1
ATOM 1337 C C . ALA A 1 174 ? -15.805 -7.254 12.659 1.00 89.00 174 ALA A C 1
ATOM 1339 O O . ALA A 1 174 ? -16.837 -7.362 13.317 1.00 89.00 174 ALA A O 1
ATOM 1340 N N . ARG A 1 175 ? -14.649 -6.866 13.213 1.00 88.94 175 ARG A N 1
ATOM 1341 C CA . ARG A 1 175 ? -14.515 -6.517 14.633 1.00 88.94 175 ARG A CA 1
ATOM 1342 C C . ARG A 1 175 ? -15.434 -5.357 15.008 1.00 88.94 175 ARG A C 1
ATOM 1344 O O . ARG A 1 175 ? -16.119 -5.428 16.019 1.00 88.94 175 ARG A O 1
ATOM 1351 N N . ASN A 1 176 ? -15.478 -4.311 14.185 1.00 89.69 176 ASN A N 1
ATOM 1352 C CA . ASN A 1 176 ? -16.294 -3.127 14.443 1.00 89.69 176 ASN A CA 1
ATOM 1353 C C . ASN A 1 176 ? -17.803 -3.380 14.283 1.00 89.69 176 ASN A C 1
ATOM 1355 O O . ASN A 1 176 ? -18.598 -2.612 14.818 1.00 89.69 176 ASN A O 1
ATOM 1359 N N . ALA A 1 177 ? -18.199 -4.438 13.568 1.00 90.19 177 ALA A N 1
ATOM 1360 C CA . ALA A 1 177 ? -19.593 -4.859 13.447 1.00 90.19 177 ALA A CA 1
ATOM 1361 C C . ALA A 1 177 ? -20.121 -5.551 14.715 1.00 90.19 177 ALA A C 1
ATOM 1363 O O . ALA A 1 177 ? -21.333 -5.637 14.895 1.00 90.19 177 ALA A O 1
ATOM 1364 N N . VAL A 1 178 ? -19.235 -6.026 15.598 1.00 93.88 178 VAL A N 1
ATOM 1365 C CA . VAL A 1 178 ? -19.604 -6.595 16.897 1.00 93.88 178 VAL A CA 1
ATOM 1366 C C . VAL A 1 178 ? -19.424 -5.514 17.969 1.00 93.88 178 VAL A C 1
ATOM 1368 O O . VAL A 1 178 ? -18.282 -5.176 18.291 1.00 93.88 178 VAL A O 1
ATOM 1371 N N . PRO A 1 179 ? -20.509 -4.969 18.555 1.00 93.69 179 PRO A N 1
ATOM 1372 C CA . PRO A 1 179 ? -20.421 -3.812 19.447 1.00 93.69 179 PRO A CA 1
ATOM 1373 C C . PRO A 1 179 ? -19.478 -4.001 20.642 1.00 93.69 179 PRO A C 1
ATOM 1375 O O . PRO A 1 179 ? -18.718 -3.093 20.961 1.00 93.69 179 PRO A O 1
ATOM 1378 N N . GLU A 1 180 ? -19.458 -5.185 21.264 1.00 93.94 180 GLU A N 1
ATOM 1379 C CA . GLU A 1 180 ? -18.546 -5.472 22.384 1.00 93.94 180 GLU A CA 1
ATOM 1380 C C . GLU A 1 180 ? -17.077 -5.488 21.953 1.00 93.94 180 GLU A C 1
ATOM 1382 O O . GLU A 1 180 ? -16.222 -4.939 22.643 1.00 93.94 180 GLU A O 1
ATOM 1387 N N . LEU A 1 181 ? -16.764 -6.082 20.796 1.00 94.75 181 LEU A N 1
ATOM 1388 C CA . LEU A 1 181 ? -15.391 -6.098 20.284 1.00 94.75 181 LEU A CA 1
ATOM 1389 C C . LEU A 1 181 ? -14.933 -4.701 19.872 1.00 94.75 181 LEU A C 1
ATOM 1391 O O . LEU A 1 181 ? -13.760 -4.369 20.046 1.00 94.75 181 LEU A O 1
ATOM 1395 N N . LYS A 1 182 ? -15.851 -3.888 19.341 1.00 95.38 182 LYS A N 1
ATOM 1396 C CA . LYS A 1 182 ? -15.598 -2.480 19.053 1.00 95.38 182 LYS A CA 1
ATOM 1397 C C . LYS A 1 182 ? -15.268 -1.707 20.329 1.00 95.38 182 LYS A C 1
ATOM 1399 O O . LYS A 1 182 ? -14.219 -1.077 20.380 1.00 95.38 182 LYS A O 1
ATOM 1404 N N . GLU A 1 183 ? -16.120 -1.798 21.345 1.00 96.69 183 GLU A N 1
ATOM 1405 C CA . GLU A 1 183 ? -15.923 -1.110 22.625 1.00 96.69 183 GLU A CA 1
ATOM 1406 C C . GLU A 1 183 ? -14.607 -1.531 23.295 1.00 96.69 183 GLU A C 1
ATOM 1408 O O . GLU A 1 183 ? -13.823 -0.682 23.708 1.00 96.69 183 GLU A O 1
ATOM 1413 N N . ASN A 1 184 ? -14.303 -2.832 23.323 1.00 95.44 184 ASN A N 1
ATOM 1414 C CA . ASN A 1 184 ? -13.033 -3.338 23.854 1.00 95.44 184 ASN A CA 1
ATOM 1415 C C . ASN A 1 184 ? -11.821 -2.804 23.074 1.00 95.44 184 ASN A C 1
ATOM 1417 O O . ASN A 1 184 ? -10.784 -2.498 23.662 1.00 95.44 184 ASN A O 1
ATOM 1421 N N . ALA A 1 185 ? -11.919 -2.706 21.745 1.00 93.94 185 ALA A N 1
ATOM 1422 C CA . ALA A 1 185 ? -10.842 -2.167 20.922 1.00 93.94 185 ALA A CA 1
ATOM 1423 C C . ALA A 1 185 ? -10.639 -0.662 21.149 1.00 93.94 185 ALA A C 1
ATOM 1425 O O . ALA A 1 185 ? -9.494 -0.223 21.263 1.00 93.94 185 ALA A O 1
ATOM 1426 N N . ASP A 1 186 ? -11.726 0.105 21.244 1.00 94.75 186 ASP A N 1
ATOM 1427 C CA . ASP A 1 186 ? -11.689 1.545 21.505 1.00 94.75 186 ASP A CA 1
ATOM 1428 C C . ASP A 1 186 ? -11.116 1.831 22.906 1.00 94.75 186 ASP A C 1
ATOM 1430 O O . ASP A 1 186 ? -10.234 2.681 23.046 1.00 94.75 186 ASP A O 1
ATOM 1434 N N . TYR A 1 187 ? -11.529 1.067 23.925 1.00 97.00 187 TYR A N 1
ATOM 1435 C CA . TYR A 1 187 ? -10.958 1.132 25.274 1.00 97.00 187 TYR A CA 1
ATOM 1436 C C . TYR A 1 187 ? -9.456 0.821 25.277 1.00 97.00 187 TYR A C 1
ATOM 1438 O O . TYR A 1 187 ? -8.669 1.594 25.822 1.00 97.00 187 TYR A O 1
ATOM 1446 N N . ASN A 1 188 ? -9.028 -0.266 24.625 1.00 95.38 188 ASN A N 1
ATOM 1447 C CA . ASN A 1 188 ? -7.610 -0.628 24.562 1.00 95.38 188 ASN A CA 1
ATOM 1448 C C . ASN A 1 188 ? -6.768 0.446 23.859 1.00 95.38 188 ASN A C 1
ATOM 1450 O O . ASN A 1 188 ? -5.652 0.730 24.297 1.00 95.38 188 ASN A O 1
ATOM 1454 N N . ALA A 1 189 ? -7.297 1.068 22.801 1.00 94.56 189 ALA A N 1
ATOM 1455 C CA . ALA A 1 189 ? -6.626 2.167 22.113 1.00 94.56 189 ALA A CA 1
ATOM 1456 C C . ALA A 1 189 ? -6.469 3.394 23.028 1.00 94.56 189 ALA A C 1
ATOM 1458 O O . ALA A 1 189 ? -5.367 3.929 23.151 1.00 94.56 189 ALA A O 1
ATOM 1459 N N . GLN A 1 190 ? -7.538 3.798 23.724 1.00 95.31 190 GLN A N 1
ATOM 1460 C CA . GLN A 1 190 ? -7.505 4.918 24.673 1.00 95.31 190 GLN A CA 1
ATOM 1461 C C . GLN A 1 190 ? -6.565 4.645 25.850 1.00 95.31 190 GLN A C 1
ATOM 1463 O O . GLN A 1 190 ? -5.783 5.513 26.235 1.00 95.31 190 GLN A O 1
ATOM 1468 N N . LYS A 1 191 ? -6.582 3.421 26.384 1.00 95.56 191 LYS A N 1
ATOM 1469 C CA . LYS A 1 191 ? -5.691 2.997 27.465 1.00 95.56 191 LYS A CA 1
ATOM 1470 C C . LYS A 1 191 ? -4.232 3.039 27.033 1.00 95.56 191 LYS A C 1
ATOM 1472 O O . LYS A 1 191 ? -3.408 3.604 27.742 1.00 95.56 191 LYS A O 1
ATOM 1477 N N . SER A 1 192 ? -3.917 2.496 25.856 1.00 94.62 192 SER A N 1
ATOM 1478 C CA . SER A 1 192 ? -2.562 2.556 25.302 1.00 94.62 192 SER A CA 1
ATOM 1479 C C . SER A 1 192 ? -2.099 4.000 25.126 1.00 94.62 192 SER A C 1
ATOM 1481 O O . SER A 1 192 ? -0.955 4.313 25.441 1.00 94.62 192 SER A O 1
ATOM 1483 N N . GLN A 1 193 ? -2.973 4.889 24.651 1.00 92.94 193 GLN A N 1
ATOM 1484 C CA . GLN A 1 193 ? -2.650 6.306 24.520 1.00 92.94 193 GLN A CA 1
ATOM 1485 C C . GLN A 1 193 ? -2.384 6.949 25.888 1.00 92.94 193 GLN A C 1
ATOM 1487 O O . GLN A 1 193 ? -1.402 7.672 26.045 1.00 92.94 193 GLN A O 1
ATOM 1492 N N . LEU A 1 194 ? -3.200 6.653 26.898 1.00 93.19 194 LEU A N 1
ATOM 1493 C CA . LEU A 1 194 ? -2.998 7.175 28.246 1.00 93.19 194 LEU A CA 1
ATOM 1494 C C . LEU A 1 194 ? -1.680 6.676 28.869 1.00 93.19 194 LEU A C 1
ATOM 1496 O O . LEU A 1 194 ? -0.946 7.471 29.452 1.00 93.19 194 LEU A O 1
ATOM 1500 N N . GLU A 1 195 ? -1.337 5.398 28.684 1.00 92.06 195 GLU A N 1
ATOM 1501 C CA . GLU A 1 195 ? -0.057 4.820 29.125 1.00 92.06 195 GLU A CA 1
ATOM 1502 C C . GLU A 1 195 ? 1.137 5.504 28.446 1.00 92.06 195 GLU A C 1
ATOM 1504 O O . GLU A 1 195 ? 2.117 5.825 29.112 1.00 92.06 195 GLU A O 1
ATOM 1509 N N . THR A 1 196 ? 1.050 5.821 27.146 1.00 92.25 196 THR A N 1
ATOM 1510 C CA . THR A 1 196 ? 2.131 6.570 26.475 1.00 92.25 196 THR A CA 1
ATOM 1511 C C . THR A 1 196 ? 2.325 7.974 27.041 1.00 92.25 196 THR A C 1
ATOM 1513 O O . THR A 1 196 ? 3.440 8.487 27.010 1.00 92.25 196 THR A O 1
ATOM 1516 N N . LEU A 1 197 ? 1.270 8.593 27.580 1.00 90.81 197 LEU A N 1
ATOM 1517 C CA . LEU A 1 197 ? 1.338 9.930 28.171 1.00 90.81 197 LEU A CA 1
ATOM 1518 C C . LEU A 1 197 ? 1.874 9.925 29.605 1.00 90.81 197 LEU A C 1
ATOM 1520 O O . LEU A 1 197 ? 2.399 10.947 30.038 1.00 90.81 197 LEU A O 1
ATOM 1524 N N . LYS A 1 198 ? 1.780 8.796 30.319 1.00 88.88 198 LYS A N 1
ATOM 1525 C CA . LYS A 1 198 ? 2.166 8.652 31.732 1.00 88.88 198 LYS A CA 1
ATOM 1526 C C . LYS A 1 198 ? 3.572 9.173 32.032 1.00 88.88 198 LYS A C 1
ATOM 1528 O O . LYS A 1 198 ? 3.757 9.911 32.995 1.00 88.88 198 LYS A O 1
ATOM 1533 N N . ASP A 1 199 ? 4.529 8.809 31.182 1.00 89.00 199 ASP A N 1
ATOM 1534 C CA . ASP A 1 199 ? 5.944 9.168 31.336 1.00 89.00 199 ASP A CA 1
ATOM 1535 C C . ASP A 1 199 ? 6.417 10.179 30.276 1.00 89.00 199 ASP A C 1
ATOM 1537 O O . ASP A 1 199 ? 7.598 10.541 30.229 1.00 89.00 199 ASP A O 1
ATOM 1541 N N . ALA A 1 200 ? 5.511 10.644 29.410 1.00 90.62 200 ALA A N 1
ATOM 1542 C CA . ALA A 1 200 ? 5.844 11.595 28.362 1.00 90.62 200 ALA A CA 1
ATOM 1543 C C . ALA A 1 200 ? 6.180 12.964 28.958 1.00 90.62 200 ALA A C 1
ATOM 1545 O O . ALA A 1 200 ? 5.537 13.431 29.902 1.00 90.62 200 ALA A O 1
ATOM 1546 N N . LYS A 1 201 ? 7.183 13.624 28.374 1.00 93.31 201 LYS A N 1
ATOM 1547 C CA . LYS A 1 201 ? 7.653 14.944 28.797 1.00 93.31 201 LYS A CA 1
ATOM 1548 C C . LYS A 1 201 ? 7.528 15.962 27.671 1.00 93.31 201 LYS A C 1
ATOM 1550 O O . LYS A 1 201 ? 7.673 15.613 26.501 1.00 93.31 201 LYS A O 1
ATOM 1555 N N . ASP A 1 202 ? 7.256 17.207 28.034 1.00 90.88 202 ASP A N 1
ATOM 1556 C CA . ASP A 1 202 ? 7.284 18.342 27.119 1.00 90.88 202 ASP A CA 1
ATOM 1557 C C . ASP A 1 202 ? 8.729 18.710 26.717 1.00 90.88 202 ASP A C 1
ATOM 1559 O O . ASP A 1 202 ? 9.712 18.136 27.197 1.00 90.88 202 ASP A O 1
ATOM 1563 N N . ALA A 1 203 ? 8.873 19.687 25.816 1.00 91.31 203 ALA A N 1
ATOM 1564 C CA . ALA A 1 203 ? 10.181 20.159 25.351 1.00 91.31 203 ALA A CA 1
ATOM 1565 C C . ALA A 1 203 ? 11.032 20.794 26.470 1.00 91.31 203 ALA A C 1
ATOM 1567 O O . ALA A 1 203 ? 12.240 20.964 26.314 1.00 91.31 203 ALA A O 1
ATOM 1568 N N . GLN A 1 204 ? 10.403 21.149 27.590 1.00 90.56 204 GLN A N 1
ATOM 1569 C CA . GLN A 1 204 ? 11.010 21.727 28.779 1.00 90.56 204 GLN A CA 1
ATOM 1570 C C . GLN A 1 204 ? 11.368 20.655 29.827 1.00 90.56 204 GLN A C 1
ATOM 1572 O O . GLN A 1 204 ? 11.962 20.982 30.854 1.00 90.56 204 GLN A O 1
ATOM 1577 N N . GLY A 1 205 ? 11.065 19.378 29.565 1.00 89.00 205 GLY A N 1
ATOM 1578 C CA . GLY A 1 205 ? 11.368 18.246 30.437 1.00 89.00 205 GLY A CA 1
ATOM 1579 C C . GLY A 1 205 ? 10.351 18.002 31.559 1.00 89.00 205 GLY A C 1
ATOM 1580 O O . GLY A 1 205 ? 10.605 17.144 32.411 1.00 89.00 205 GLY A O 1
ATOM 1581 N N . ASN A 1 206 ? 9.215 18.704 31.569 1.00 89.25 206 ASN A N 1
ATOM 1582 C CA . ASN A 1 206 ? 8.129 18.476 32.523 1.00 89.25 206 ASN A CA 1
ATOM 1583 C C . ASN A 1 206 ? 7.223 17.349 32.036 1.00 89.25 206 ASN A C 1
ATOM 1585 O O . ASN A 1 206 ? 7.013 17.198 30.837 1.00 89.25 206 ASN A O 1
ATOM 1589 N N . LEU A 1 207 ? 6.658 16.570 32.960 1.00 90.00 207 LEU A N 1
ATOM 1590 C CA . LEU A 1 207 ? 5.664 15.555 32.608 1.00 90.00 207 LEU A CA 1
ATOM 1591 C C . LEU A 1 207 ? 4.438 16.207 31.959 1.00 90.00 207 LEU A C 1
ATOM 1593 O O . LEU A 1 207 ? 3.923 17.200 32.472 1.00 90.00 207 LEU A O 1
ATOM 1597 N N . ILE A 1 208 ? 3.961 15.619 30.860 1.00 90.62 208 ILE A N 1
ATOM 1598 C CA . ILE A 1 208 ? 2.777 16.100 30.135 1.00 90.62 208 ILE A CA 1
ATOM 1599 C C . ILE A 1 208 ? 1.517 15.940 30.994 1.00 90.62 208 ILE A C 1
ATOM 1601 O O . ILE A 1 208 ? 0.639 16.801 30.962 1.00 90.62 208 ILE A O 1
ATOM 1605 N N . ILE A 1 209 ? 1.434 14.863 31.779 1.00 91.50 209 ILE A N 1
ATOM 1606 C CA . ILE A 1 209 ? 0.355 14.627 32.744 1.00 91.50 209 ILE A CA 1
ATOM 1607 C C . ILE A 1 209 ? 0.945 14.287 34.112 1.00 91.50 209 ILE A C 1
ATOM 1609 O O . ILE A 1 209 ? 1.963 13.603 34.214 1.00 91.50 209 ILE A O 1
ATOM 1613 N N . SER A 1 210 ? 0.312 14.747 35.190 1.00 91.75 210 SER A N 1
ATOM 1614 C CA . SER A 1 210 ? 0.719 14.348 36.540 1.00 91.75 210 SER A CA 1
ATOM 1615 C C . SER A 1 210 ? 0.259 12.922 36.865 1.00 91.75 210 SER A C 1
ATOM 1617 O O . SER A 1 210 ? -0.719 12.427 36.304 1.00 91.75 210 SER A O 1
ATOM 1619 N N . GLN A 1 211 ? 0.899 12.269 37.843 1.00 89.25 211 GLN A N 1
ATOM 1620 C CA . GLN A 1 211 ? 0.487 10.932 38.297 1.00 89.25 211 GLN A CA 1
ATOM 1621 C C . GLN A 1 211 ? -0.971 10.900 38.789 1.00 89.25 211 GLN A C 1
ATOM 1623 O O . GLN A 1 211 ? -1.683 9.923 38.564 1.00 89.25 211 GLN A O 1
ATOM 1628 N N . GLN A 1 212 ? -1.429 11.972 39.443 1.00 90.69 212 GLN A N 1
ATOM 1629 C CA . GLN A 1 212 ? -2.813 12.086 39.900 1.00 90.69 212 GLN A CA 1
ATOM 1630 C C . GLN A 1 212 ? -3.783 12.212 38.718 1.00 90.69 212 GLN A C 1
ATOM 1632 O O . GLN A 1 212 ? -4.810 11.537 38.706 1.00 90.69 212 GLN A O 1
ATOM 1637 N N . GLN A 1 213 ? -3.446 13.028 37.713 1.00 91.06 213 GLN A N 1
ATOM 1638 C CA . GLN A 1 213 ? -4.247 13.165 36.492 1.00 91.06 213 GLN A CA 1
ATOM 1639 C C . GLN A 1 213 ? -4.310 11.849 35.713 1.00 91.06 213 GLN A C 1
ATOM 1641 O O . GLN A 1 213 ? -5.384 11.469 35.257 1.00 91.06 213 GLN A O 1
ATOM 1646 N N . TYR A 1 214 ? -3.189 11.128 35.618 1.00 92.44 214 TYR A N 1
ATOM 1647 C CA . TYR A 1 214 ? -3.136 9.793 35.025 1.00 92.44 214 TYR A CA 1
ATOM 1648 C C . TYR A 1 214 ? -4.073 8.812 35.741 1.00 92.44 214 TYR A C 1
ATOM 1650 O O . TYR A 1 214 ? -4.896 8.169 35.093 1.00 92.44 214 TYR A O 1
ATOM 1658 N N . ASN A 1 215 ? -3.987 8.724 37.074 1.00 92.81 215 ASN A N 1
ATOM 1659 C CA . ASN A 1 215 ? -4.820 7.812 37.863 1.00 92.81 215 ASN A CA 1
ATOM 1660 C C . ASN A 1 215 ? -6.309 8.131 37.689 1.00 92.81 215 ASN A C 1
ATOM 1662 O O . ASN A 1 215 ? -7.096 7.233 37.407 1.00 92.81 215 ASN A O 1
ATOM 1666 N N . GLN A 1 216 ? -6.681 9.411 37.779 1.00 93.81 216 GLN A N 1
ATOM 1667 C CA . GLN A 1 216 ? -8.065 9.846 37.601 1.00 93.81 216 GLN A CA 1
ATOM 1668 C C . GLN A 1 216 ? -8.586 9.542 36.189 1.00 93.81 216 GLN A C 1
ATOM 1670 O O . GLN A 1 216 ? -9.693 9.029 36.039 1.00 93.81 216 GLN A O 1
ATOM 1675 N N . ALA A 1 217 ? -7.792 9.828 35.153 1.00 93.31 217 ALA A N 1
ATOM 1676 C CA . ALA A 1 217 ? -8.162 9.534 33.772 1.00 93.31 217 ALA A CA 1
ATOM 1677 C C . ALA A 1 217 ? -8.303 8.022 33.527 1.00 93.31 217 ALA A C 1
ATOM 1679 O O . ALA A 1 217 ? -9.227 7.600 32.838 1.00 93.31 217 ALA A O 1
ATOM 1680 N N . SER A 1 218 ? -7.424 7.210 34.120 1.00 92.75 218 SER A N 1
ATOM 1681 C CA . SER A 1 218 ? -7.448 5.749 34.008 1.00 92.75 218 SER A CA 1
ATOM 1682 C C . SER A 1 218 ? -8.677 5.144 34.694 1.00 92.75 218 SER A C 1
ATOM 1684 O O . SER A 1 218 ? -9.384 4.334 34.096 1.00 92.75 218 SER A O 1
ATOM 1686 N N . GLU A 1 219 ? -8.997 5.593 35.912 1.00 93.12 219 GLU A N 1
ATOM 1687 C CA . GLU A 1 219 ? -10.208 5.177 36.628 1.00 93.12 219 GLU A CA 1
ATOM 1688 C C . GLU A 1 219 ? -11.480 5.570 35.874 1.00 93.12 219 GLU A C 1
ATOM 1690 O O . GLU A 1 219 ? -12.387 4.751 35.721 1.00 93.12 219 GLU A O 1
ATOM 1695 N N . GLN A 1 220 ? -11.544 6.804 35.366 1.00 93.88 220 GLN A N 1
ATOM 1696 C CA . GLN A 1 220 ? -12.685 7.264 34.581 1.00 93.88 220 GLN A CA 1
ATOM 1697 C C . GLN A 1 220 ? -12.843 6.447 33.292 1.00 93.88 220 GLN A C 1
ATOM 1699 O O . GLN A 1 220 ? -13.961 6.059 32.955 1.00 93.88 220 GLN A O 1
ATOM 1704 N N . LEU A 1 221 ? -11.741 6.159 32.593 1.00 95.12 221 LEU A N 1
ATOM 1705 C CA . LEU A 1 221 ? -11.739 5.346 31.379 1.00 95.12 221 LEU A CA 1
ATOM 1706 C C . LEU A 1 221 ? -12.262 3.928 31.650 1.00 95.12 221 LEU A C 1
ATOM 1708 O O . LEU A 1 221 ? -13.122 3.443 30.915 1.00 95.12 221 LEU A O 1
ATOM 1712 N N . GLU A 1 222 ? -11.793 3.282 32.720 1.00 94.00 222 GLU A N 1
ATOM 1713 C CA . GLU A 1 222 ? -12.265 1.955 33.129 1.00 94.00 222 GLU A CA 1
ATOM 1714 C C . GLU A 1 222 ? -13.758 1.973 33.486 1.00 94.00 222 GLU A C 1
ATOM 1716 O O . GLU A 1 222 ? -14.522 1.136 33.006 1.00 94.00 222 GLU A O 1
ATOM 1721 N N . GLN A 1 223 ? -14.212 2.949 34.278 1.00 91.62 223 GLN A N 1
ATOM 1722 C CA . GLN A 1 223 ? -15.630 3.070 34.634 1.00 91.62 223 GLN A CA 1
ATOM 1723 C C . GLN A 1 223 ? -16.511 3.272 33.398 1.00 91.62 223 GLN A C 1
ATOM 1725 O O . GLN A 1 223 ? -17.540 2.610 33.250 1.00 91.62 223 GLN A O 1
ATOM 1730 N N . GLN A 1 224 ? -16.101 4.163 32.492 1.00 94.81 224 GLN A N 1
ATOM 1731 C CA . GLN A 1 224 ? -16.813 4.428 31.246 1.00 94.81 224 GLN A CA 1
ATOM 1732 C C . GLN A 1 224 ? -16.925 3.151 30.403 1.00 94.81 224 GLN A C 1
ATOM 1734 O O . GLN A 1 224 ? -18.009 2.840 29.907 1.00 94.81 224 GLN A O 1
ATOM 1739 N N . HIS A 1 225 ? -15.837 2.386 30.305 1.00 96.19 225 HIS A N 1
ATOM 1740 C CA . HIS A 1 225 ? -15.790 1.126 29.576 1.00 96.19 225 HIS A CA 1
ATOM 1741 C C . HIS A 1 225 ? -16.771 0.084 30.136 1.00 96.19 225 HIS A C 1
ATOM 1743 O O . HIS A 1 225 ? -17.576 -0.481 29.391 1.00 96.19 225 HIS A O 1
ATOM 1749 N N . GLN A 1 226 ? -16.785 -0.115 31.459 1.00 91.75 226 GLN A N 1
ATOM 1750 C CA . GLN A 1 226 ? -17.722 -1.039 32.111 1.00 91.75 226 GLN A CA 1
ATOM 1751 C C . GLN A 1 226 ? -19.185 -0.630 31.885 1.00 91.75 226 GLN A C 1
ATOM 1753 O O . GLN A 1 226 ? -20.040 -1.478 31.612 1.00 91.75 226 GLN A O 1
ATOM 1758 N N . VAL A 1 227 ? -19.479 0.673 31.948 1.00 92.50 227 VAL A N 1
ATOM 1759 C CA . VAL A 1 227 ? -20.817 1.217 31.668 1.00 92.50 227 VAL A CA 1
ATOM 1760 C C . VAL A 1 227 ? -21.212 0.998 30.206 1.00 92.50 227 VAL A C 1
ATOM 1762 O O . VAL A 1 227 ? -22.354 0.627 29.931 1.00 92.50 227 VAL A O 1
ATOM 1765 N N . ASN A 1 228 ? -20.298 1.203 29.260 1.00 95.69 228 ASN A N 1
ATOM 1766 C CA . ASN A 1 228 ? -20.573 1.001 27.839 1.00 95.69 228 ASN A CA 1
ATOM 1767 C C . ASN A 1 228 ? -20.836 -0.474 27.523 1.00 95.69 228 ASN A C 1
ATOM 1769 O O . ASN A 1 228 ? -21.844 -0.788 26.889 1.00 95.69 228 ASN A O 1
ATOM 1773 N N . LEU A 1 229 ? -20.001 -1.385 28.035 1.00 95.12 229 LEU A N 1
ATOM 1774 C CA . LEU A 1 229 ? -20.232 -2.825 27.910 1.00 95.12 229 LEU A CA 1
ATOM 1775 C C . LEU A 1 229 ? -21.572 -3.238 28.517 1.00 95.12 229 LEU A C 1
ATOM 1777 O O . LEU A 1 229 ? -22.271 -4.074 27.944 1.00 95.12 229 LEU A O 1
ATOM 1781 N N . ALA A 1 230 ? -21.961 -2.633 29.642 1.00 92.69 230 ALA A N 1
ATOM 1782 C CA . ALA A 1 230 ? -23.252 -2.905 30.253 1.00 92.69 230 ALA A CA 1
ATOM 1783 C C . ALA A 1 230 ? -24.429 -2.526 29.357 1.00 92.69 230 ALA A C 1
ATOM 1785 O O . ALA A 1 230 ? -25.336 -3.325 29.132 1.00 92.69 230 ALA A O 1
ATOM 1786 N N . LYS A 1 231 ? -24.378 -1.323 28.783 1.00 94.00 231 LYS A N 1
ATOM 1787 C CA . LYS A 1 231 ? -25.388 -0.845 27.835 1.00 94.00 231 LYS A CA 1
ATOM 1788 C C . LYS A 1 231 ? -25.452 -1.710 26.583 1.00 94.00 231 LYS A C 1
ATOM 1790 O O . LYS A 1 231 ? -26.546 -2.009 26.114 1.00 94.00 231 LYS A O 1
ATOM 1795 N N . ILE A 1 232 ? -24.302 -2.134 26.061 1.00 94.75 232 ILE A N 1
ATOM 1796 C CA . ILE A 1 232 ? -24.235 -3.016 24.894 1.00 94.75 232 ILE A CA 1
ATOM 1797 C C . ILE A 1 232 ? -24.919 -4.353 25.193 1.00 94.75 232 ILE A C 1
ATOM 1799 O O . ILE A 1 232 ? -25.809 -4.755 24.447 1.00 94.75 232 ILE A O 1
ATOM 1803 N N . ARG A 1 233 ? -24.552 -5.015 26.297 1.00 93.06 233 ARG A N 1
ATOM 1804 C CA . ARG A 1 233 ? -25.143 -6.304 26.695 1.00 93.06 233 ARG A CA 1
ATOM 1805 C C . ARG A 1 233 ? -26.636 -6.185 26.972 1.00 93.06 233 ARG A C 1
ATOM 1807 O O . ARG A 1 233 ? -27.403 -7.034 26.534 1.00 93.06 233 ARG A O 1
ATOM 1814 N N . ALA A 1 234 ? -27.055 -5.109 27.636 1.00 93.50 234 ALA A N 1
ATOM 1815 C CA . ALA A 1 234 ? -28.466 -4.824 27.849 1.00 93.50 234 ALA A CA 1
ATOM 1816 C C . ALA A 1 234 ? -29.215 -4.649 26.524 1.00 93.50 234 ALA A C 1
ATOM 1818 O O . ALA A 1 234 ? -30.286 -5.213 26.365 1.00 93.50 234 ALA A O 1
ATOM 1819 N N . GLY A 1 235 ? -28.649 -3.945 25.542 1.00 91.50 235 GLY A N 1
ATOM 1820 C CA . GLY A 1 235 ? -29.252 -3.807 24.213 1.00 91.50 235 GLY A CA 1
ATOM 1821 C C . GLY A 1 235 ? -29.391 -5.135 23.459 1.00 91.50 235 GLY A C 1
ATOM 1822 O O . GLY A 1 235 ? -30.361 -5.321 22.731 1.00 91.50 235 GLY A O 1
ATOM 1823 N N . GLN A 1 236 ? -28.465 -6.076 23.665 1.00 91.75 236 GLN A N 1
ATOM 1824 C CA . GLN A 1 236 ? -28.479 -7.395 23.021 1.00 91.75 236 GLN A CA 1
ATOM 1825 C C . GLN A 1 236 ? -29.561 -8.347 23.556 1.00 91.75 236 GLN A C 1
ATOM 1827 O O . GLN A 1 236 ? -29.839 -9.355 22.907 1.00 91.75 236 GLN A O 1
ATOM 1832 N N . VAL A 1 237 ? -30.192 -8.057 24.704 1.00 92.38 237 VAL A N 1
ATOM 1833 C CA . VAL A 1 237 ? -31.289 -8.900 25.225 1.00 92.38 237 VAL A CA 1
ATOM 1834 C C . VAL A 1 237 ? -32.549 -8.816 24.363 1.00 92.38 237 VAL A C 1
ATOM 1836 O O . VAL A 1 237 ? -33.400 -9.702 24.425 1.00 92.38 237 VAL A O 1
ATOM 1839 N N . VAL A 1 238 ? -32.664 -7.759 23.554 1.00 93.44 238 VAL A N 1
ATOM 1840 C CA . VAL A 1 238 ? -33.742 -7.566 22.588 1.00 93.44 238 VAL A CA 1
ATOM 1841 C C . VAL A 1 238 ? -33.226 -7.958 21.210 1.00 93.44 238 VAL A C 1
ATOM 1843 O O . VAL A 1 238 ? -32.278 -7.376 20.685 1.00 93.44 238 VAL A O 1
ATOM 1846 N N . THR A 1 239 ? -33.864 -8.952 20.602 1.00 93.38 239 THR A N 1
ATOM 1847 C CA . THR A 1 239 ? -33.501 -9.400 19.252 1.00 93.38 239 THR A CA 1
ATOM 1848 C C . THR A 1 239 ? -33.844 -8.338 18.199 1.00 93.38 239 THR A C 1
ATOM 1850 O O . THR A 1 239 ? -34.794 -7.572 18.386 1.00 93.38 239 THR A O 1
ATOM 1853 N N . PRO A 1 240 ? -33.158 -8.312 17.040 1.00 94.00 240 PRO A N 1
ATOM 1854 C CA . PRO A 1 240 ? -33.504 -7.398 15.949 1.00 94.00 240 PRO A CA 1
ATOM 1855 C C . PRO A 1 240 ? -34.974 -7.492 15.514 1.00 94.00 240 PRO A C 1
ATOM 1857 O O . PRO A 1 240 ? -35.591 -6.484 15.180 1.00 94.00 240 PRO A O 1
ATOM 1860 N N . GLN A 1 241 ? -35.559 -8.692 15.560 1.00 94.56 241 GLN A N 1
ATOM 1861 C CA . GLN A 1 241 ? -36.967 -8.925 15.240 1.00 94.56 241 GLN A CA 1
ATOM 1862 C C . GLN A 1 241 ? -37.898 -8.265 16.263 1.00 94.56 241 GLN A C 1
ATOM 1864 O O . GLN A 1 241 ? -38.834 -7.573 15.869 1.00 94.56 241 GLN A O 1
ATOM 1869 N N . GLN A 1 242 ? -37.629 -8.433 17.562 1.00 93.81 242 GLN A N 1
ATOM 1870 C CA . GLN A 1 242 ? -38.396 -7.772 18.624 1.00 93.81 242 GLN A CA 1
ATOM 1871 C C . GLN A 1 242 ? -38.251 -6.253 18.555 1.00 93.81 242 GLN A C 1
ATOM 1873 O O . GLN A 1 242 ? -39.227 -5.532 18.763 1.00 93.81 242 GLN A O 1
ATOM 1878 N N . GLN A 1 243 ? -37.051 -5.762 18.240 1.00 94.12 243 GLN A N 1
ATOM 1879 C CA . GLN A 1 243 ? -36.801 -4.337 18.066 1.00 94.12 243 GLN A CA 1
ATOM 1880 C C . GLN A 1 243 ? -37.651 -3.772 16.920 1.00 94.12 243 GLN A C 1
ATOM 1882 O O . GLN A 1 243 ? -38.367 -2.798 17.136 1.00 94.12 243 GLN A O 1
ATOM 1887 N N . ALA A 1 244 ? -37.652 -4.430 15.755 1.00 95.75 244 ALA A N 1
ATOM 1888 C CA . ALA A 1 244 ? -38.467 -4.042 14.602 1.00 95.75 244 ALA A CA 1
ATOM 1889 C C . ALA A 1 244 ? -39.976 -4.105 14.898 1.00 95.75 244 ALA A C 1
ATOM 1891 O O . ALA A 1 244 ? -40.730 -3.222 14.501 1.00 95.75 244 ALA A O 1
ATOM 1892 N N . GLN A 1 245 ? -40.432 -5.112 15.649 1.00 94.44 245 GLN A N 1
ATOM 1893 C CA . GLN A 1 245 ? -41.826 -5.185 16.100 1.00 94.44 245 GLN A CA 1
ATOM 1894 C C . GLN A 1 245 ? -42.191 -4.019 17.032 1.00 94.44 245 GLN A C 1
ATOM 1896 O O . GLN A 1 245 ? -43.285 -3.471 16.927 1.00 94.44 245 GLN A O 1
ATOM 1901 N N . GLY A 1 246 ? -41.271 -3.581 17.895 1.00 95.25 246 GLY A N 1
ATOM 1902 C CA . GLY A 1 246 ? -41.461 -2.410 18.756 1.00 95.25 246 GLY A CA 1
ATOM 1903 C C . GLY A 1 246 ? -41.569 -1.075 18.005 1.00 95.25 246 GLY A C 1
ATOM 1904 O O . GLY A 1 246 ? -42.034 -0.088 18.574 1.00 95.25 246 GLY A O 1
ATOM 1905 N N . GLU A 1 247 ? -41.174 -1.006 16.731 1.00 95.38 247 GLU A N 1
ATOM 1906 C CA . GLU A 1 247 ? -41.369 0.203 15.918 1.00 95.38 247 GLU A CA 1
ATOM 1907 C C . GLU A 1 247 ? -42.836 0.401 15.512 1.00 95.38 247 GLU A C 1
ATOM 1909 O O . GLU A 1 247 ? -43.274 1.537 15.327 1.00 95.38 247 GLU A O 1
ATOM 1914 N N . ILE A 1 248 ? -43.604 -0.689 15.424 1.00 96.44 248 ILE A N 1
ATOM 1915 C CA . ILE A 1 248 ? -45.015 -0.682 15.014 1.00 96.44 248 ILE A CA 1
ATOM 1916 C C . ILE A 1 248 ? -45.983 -0.965 16.171 1.00 96.44 248 ILE A C 1
ATOM 1918 O O . ILE A 1 248 ? -47.122 -0.505 16.129 1.00 96.44 248 ILE A O 1
ATOM 1922 N N . ASP A 1 249 ? -45.538 -1.677 17.212 1.00 97.00 249 ASP A N 1
ATOM 1923 C CA . ASP A 1 249 ? -46.334 -2.032 18.390 1.00 97.00 249 ASP A CA 1
ATOM 1924 C C . ASP A 1 249 ? -45.788 -1.345 19.664 1.00 97.00 249 ASP A C 1
ATOM 1926 O O . ASP A 1 249 ? -44.719 -1.710 20.173 1.00 97.00 249 ASP A O 1
ATOM 1930 N N . PRO A 1 250 ? -46.525 -0.371 20.235 1.00 94.94 250 PRO A N 1
ATOM 1931 C CA . PRO A 1 250 ? -46.137 0.311 21.468 1.00 94.94 250 PRO A CA 1
ATOM 1932 C C . PRO A 1 250 ? -45.967 -0.607 22.686 1.00 94.94 250 PRO A C 1
ATOM 1934 O O . PRO A 1 250 ? -45.137 -0.303 23.546 1.00 94.94 250 PRO A O 1
ATOM 1937 N N . VAL A 1 251 ? -46.726 -1.704 22.782 1.00 95.19 251 VAL A N 1
ATOM 1938 C CA . VAL A 1 251 ? -46.618 -2.661 23.895 1.00 95.19 251 VAL A CA 1
ATOM 1939 C C . VAL A 1 251 ? -45.316 -3.443 23.771 1.00 95.19 251 VAL A C 1
ATOM 1941 O O . VAL A 1 251 ? -44.574 -3.558 24.747 1.00 95.19 251 VAL A O 1
ATOM 1944 N N . GLN A 1 252 ? -44.983 -3.895 22.559 1.00 93.00 252 GLN A N 1
ATOM 1945 C CA . GLN A 1 252 ? -43.704 -4.550 22.295 1.00 93.00 252 GLN A CA 1
ATOM 1946 C C . GLN A 1 252 ? -42.522 -3.606 22.553 1.00 93.00 252 GLN A C 1
ATOM 1948 O O . GLN A 1 252 ? -41.522 -4.017 23.139 1.00 93.00 252 GLN A O 1
ATOM 1953 N N . ARG A 1 253 ? -42.639 -2.321 22.192 1.00 93.81 253 ARG A N 1
ATOM 1954 C CA . ARG A 1 253 ? -41.610 -1.314 22.496 1.00 93.81 253 ARG A CA 1
ATOM 1955 C C . ARG A 1 253 ? -41.352 -1.181 23.993 1.00 93.81 253 ARG A C 1
ATOM 1957 O O . ARG A 1 253 ? -40.195 -1.130 24.404 1.00 93.81 253 ARG A O 1
ATOM 1964 N N . LEU A 1 254 ? -42.415 -1.123 24.795 1.00 94.38 254 LEU A N 1
ATOM 1965 C CA . LEU A 1 254 ? -42.311 -1.021 26.249 1.00 94.38 254 LEU A CA 1
ATOM 1966 C C . LEU A 1 254 ? -41.695 -2.293 26.851 1.00 94.38 254 LEU A C 1
ATOM 1968 O O . LEU A 1 254 ? -40.813 -2.206 27.701 1.00 94.38 254 LEU A O 1
ATOM 1972 N N . ALA A 1 255 ? -42.091 -3.473 26.363 1.00 90.94 255 ALA A N 1
ATOM 1973 C CA . ALA A 1 255 ? -41.491 -4.742 26.773 1.00 90.94 255 ALA A CA 1
ATOM 1974 C C . ALA A 1 255 ? -39.982 -4.795 26.466 1.00 90.94 255 ALA A C 1
ATOM 1976 O O . ALA A 1 255 ? -39.198 -5.214 27.317 1.00 90.94 255 ALA A O 1
ATOM 1977 N N . ASN A 1 256 ? -39.564 -4.311 25.291 1.00 91.94 256 ASN A N 1
ATOM 1978 C CA . ASN A 1 256 ? -38.151 -4.214 24.918 1.00 91.94 256 ASN A CA 1
ATOM 1979 C C . ASN A 1 256 ? -37.378 -3.273 25.856 1.00 91.94 256 ASN A C 1
ATOM 1981 O O . ASN A 1 256 ? -36.292 -3.625 26.311 1.00 91.94 256 ASN A O 1
ATOM 1985 N N . GLN A 1 257 ? -37.938 -2.100 26.175 1.00 93.25 257 GLN A N 1
ATOM 1986 C CA . GLN A 1 257 ? -37.328 -1.147 27.112 1.00 93.25 257 GLN A CA 1
ATOM 1987 C C . GLN A 1 257 ? -37.145 -1.765 28.500 1.00 93.25 257 GLN A C 1
ATOM 1989 O O . GLN A 1 257 ? -36.039 -1.747 29.037 1.00 93.25 257 GLN A O 1
ATOM 1994 N N . HIS A 1 258 ? -38.186 -2.396 29.046 1.00 94.06 258 HIS A N 1
ATOM 1995 C CA . HIS A 1 258 ? -38.096 -3.053 30.348 1.00 94.06 258 HIS A CA 1
ATOM 1996 C C . HIS A 1 258 ? -37.095 -4.208 30.365 1.00 94.06 258 HIS A C 1
ATOM 1998 O O . HIS A 1 258 ? -36.377 -4.377 31.348 1.00 94.06 258 HIS A O 1
ATOM 2004 N N . ALA A 1 259 ? -37.000 -4.993 29.289 1.00 92.19 259 ALA A N 1
ATOM 2005 C CA . ALA A 1 259 ? -36.001 -6.053 29.196 1.00 92.19 259 ALA A CA 1
ATOM 2006 C C . ALA A 1 259 ? -34.568 -5.488 29.269 1.00 92.19 259 ALA A C 1
ATOM 2008 O O . ALA A 1 259 ? -33.732 -6.027 29.996 1.00 92.19 259 ALA A O 1
ATOM 2009 N N . GLN A 1 260 ? -34.304 -4.370 28.582 1.00 93.56 260 GLN A N 1
ATOM 2010 C CA . GLN A 1 260 ? -33.013 -3.674 28.644 1.00 93.56 260 GLN A CA 1
ATOM 2011 C C . GLN A 1 260 ? -32.736 -3.106 30.046 1.00 93.56 260 GLN A C 1
ATOM 2013 O O . GLN A 1 260 ? -31.640 -3.285 30.577 1.00 93.56 260 GLN A O 1
ATOM 2018 N N . GLU A 1 261 ? -33.720 -2.463 30.680 1.00 92.75 261 GLU A N 1
ATOM 2019 C CA . GLU A 1 261 ? -33.595 -1.933 32.046 1.00 92.75 261 GLU A CA 1
ATOM 2020 C C . GLU A 1 261 ? -33.302 -3.038 33.067 1.00 92.75 261 GLU A C 1
ATOM 2022 O O . GLU A 1 261 ? -32.398 -2.900 33.892 1.00 92.75 261 GLU A O 1
ATOM 2027 N N . LEU A 1 262 ? -34.016 -4.164 32.990 1.00 93.69 262 LEU A N 1
ATOM 2028 C CA . LEU A 1 262 ? -33.791 -5.313 33.865 1.00 93.69 262 LEU A CA 1
ATOM 2029 C C . LEU A 1 262 ? -32.384 -5.888 33.694 1.00 93.69 262 LEU A C 1
ATOM 2031 O O . LEU A 1 262 ? -31.743 -6.219 34.691 1.00 93.69 262 LEU A O 1
ATOM 2035 N N . ALA A 1 263 ? -31.879 -5.970 32.462 1.00 92.69 263 ALA A N 1
ATOM 2036 C CA . ALA A 1 263 ? -30.515 -6.421 32.203 1.00 92.69 263 ALA A CA 1
ATOM 2037 C C . ALA A 1 263 ? -29.469 -5.481 32.830 1.00 92.69 263 ALA A C 1
ATOM 2039 O O . ALA A 1 263 ? -28.516 -5.948 33.460 1.00 92.69 263 ALA A O 1
ATOM 2040 N N . LEU A 1 264 ? -29.673 -4.160 32.737 1.00 94.50 264 LEU A N 1
ATOM 2041 C CA . LEU A 1 264 ? -28.814 -3.173 33.402 1.00 94.50 264 LEU A CA 1
ATOM 2042 C C . LEU A 1 264 ? -28.848 -3.317 34.929 1.00 94.50 264 LEU A C 1
ATOM 2044 O O . LEU A 1 264 ? -27.793 -3.304 35.565 1.00 94.50 264 LEU A O 1
ATOM 2048 N N . ILE A 1 265 ? -30.036 -3.493 35.516 1.00 91.94 265 ILE A N 1
ATOM 2049 C CA . ILE A 1 265 ? -30.205 -3.699 36.963 1.00 91.94 265 ILE A CA 1
ATOM 2050 C C . ILE A 1 265 ? -29.472 -4.965 37.414 1.00 91.94 265 ILE A C 1
ATOM 2052 O O . ILE A 1 265 ? -28.708 -4.927 38.377 1.00 91.94 265 ILE A O 1
ATOM 2056 N N . GLN A 1 266 ? -29.656 -6.081 36.704 1.00 89.62 266 GLN A N 1
ATOM 2057 C CA . GLN A 1 266 ? -28.982 -7.342 37.021 1.00 89.62 266 GLN A CA 1
ATOM 2058 C C . GLN A 1 266 ? -27.459 -7.195 36.983 1.00 89.62 266 GLN A C 1
ATOM 2060 O O . GLN A 1 266 ? -26.756 -7.705 37.860 1.00 89.62 266 GLN A O 1
ATOM 2065 N N . GLN A 1 267 ? -26.936 -6.469 35.996 1.00 89.00 267 GLN A N 1
ATOM 2066 C CA . GLN A 1 267 ? -25.505 -6.227 35.897 1.00 89.00 267 GLN A CA 1
ATOM 2067 C C . GLN A 1 267 ? -24.984 -5.319 37.015 1.00 89.00 267 GLN A C 1
ATOM 2069 O O . GLN A 1 267 ? -23.911 -5.591 37.557 1.00 89.00 267 GLN A O 1
ATOM 2074 N N . PHE A 1 268 ? -25.730 -4.278 37.387 1.00 89.62 268 PHE A N 1
ATOM 2075 C CA . PHE A 1 268 ? -25.393 -3.420 38.522 1.00 89.62 268 PHE A CA 1
ATOM 2076 C C . PHE A 1 268 ? -25.325 -4.216 39.834 1.00 89.62 268 PHE A C 1
ATOM 2078 O O . PHE A 1 268 ? -24.321 -4.145 40.545 1.00 89.62 268 PHE A O 1
ATOM 2085 N N . GLU A 1 269 ? -26.340 -5.033 40.129 1.00 89.62 269 GLU A N 1
ATOM 2086 C CA . GLU A 1 269 ? -26.361 -5.862 41.342 1.00 89.62 269 GLU A CA 1
ATOM 2087 C C . GLU A 1 269 ? -25.233 -6.905 41.343 1.00 89.62 269 GLU A C 1
ATOM 2089 O O . GLU A 1 269 ? -24.582 -7.123 42.367 1.00 89.62 269 GLU A O 1
ATOM 2094 N N . THR A 1 270 ? -24.919 -7.491 40.182 1.00 87.06 270 THR A N 1
ATOM 2095 C CA . THR A 1 270 ? -23.788 -8.422 40.039 1.00 87.06 270 THR A CA 1
ATOM 2096 C C . THR A 1 270 ? -22.453 -7.738 40.350 1.00 87.06 270 THR A C 1
ATOM 2098 O O . THR A 1 270 ? -21.657 -8.264 41.131 1.00 87.06 270 THR A O 1
ATOM 2101 N N . GLN A 1 271 ? -22.205 -6.550 39.785 1.00 84.50 271 GLN A N 1
ATOM 2102 C CA . GLN A 1 271 ? -20.983 -5.781 40.055 1.00 84.50 271 GLN A CA 1
ATOM 2103 C C . GLN A 1 271 ? -20.874 -5.401 41.533 1.00 84.50 271 GLN A C 1
ATOM 2105 O O . GLN A 1 271 ? -19.823 -5.576 42.149 1.00 84.50 271 GLN A O 1
ATOM 2110 N N . LYS A 1 272 ? -21.974 -4.941 42.133 1.00 87.56 272 LYS A N 1
ATOM 2111 C CA . LYS A 1 272 ? -22.039 -4.612 43.560 1.00 87.56 272 LYS A CA 1
ATOM 2112 C C . LYS A 1 272 ? -21.708 -5.819 44.442 1.00 87.56 272 LYS A C 1
ATOM 2114 O O . LYS A 1 272 ? -20.954 -5.677 45.407 1.00 87.56 272 LYS A O 1
ATOM 2119 N N . GLY A 1 273 ? -22.220 -7.003 44.102 1.00 86.06 273 GLY A N 1
ATOM 2120 C CA . GLY A 1 273 ? -21.893 -8.249 44.795 1.00 86.06 273 GLY A CA 1
A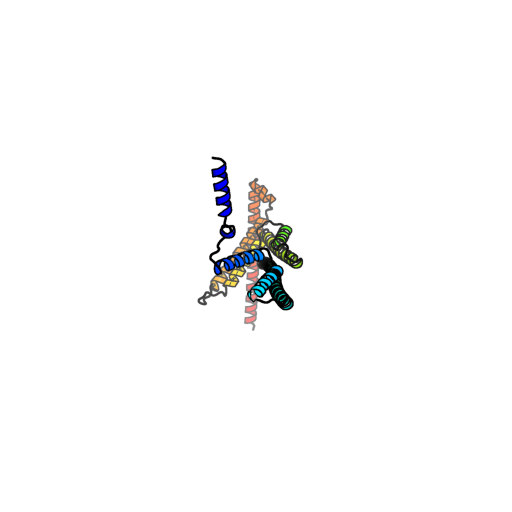TOM 2121 C C . GLY A 1 273 ? -20.399 -8.581 44.728 1.00 86.06 273 GLY A C 1
ATOM 2122 O O . GLY A 1 273 ? -19.786 -8.846 45.761 1.00 86.06 273 GLY A O 1
ATOM 2123 N N . GLN A 1 274 ? -19.786 -8.480 43.543 1.00 84.81 274 GLN A N 1
ATOM 2124 C CA . GLN A 1 274 ? -18.346 -8.716 43.354 1.00 84.81 274 GLN A CA 1
ATOM 2125 C C . GLN A 1 274 ? -17.476 -7.731 44.144 1.00 84.81 274 GLN A C 1
ATOM 2127 O O . GLN A 1 274 ? -16.513 -8.138 44.795 1.00 84.81 274 GLN A O 1
ATOM 2132 N N . ILE A 1 275 ? -17.822 -6.440 44.122 1.00 86.00 275 ILE A N 1
ATOM 2133 C CA . ILE A 1 275 ? -17.112 -5.405 44.886 1.00 86.00 275 ILE A CA 1
ATOM 2134 C C . ILE A 1 275 ? -17.201 -5.698 46.386 1.00 86.00 275 ILE A C 1
ATOM 2136 O O . ILE A 1 275 ? -16.195 -5.630 47.091 1.00 86.00 275 ILE A O 1
ATOM 2140 N N . THR A 1 276 ? -18.389 -6.072 46.866 1.00 83.75 276 THR A N 1
ATOM 2141 C CA . THR A 1 276 ? -18.614 -6.413 48.278 1.00 83.75 276 THR A CA 1
ATOM 2142 C C . THR A 1 276 ? -17.771 -7.617 48.696 1.00 83.75 276 THR A C 1
ATOM 2144 O O . THR A 1 276 ? -17.066 -7.554 49.702 1.00 83.75 276 THR A O 1
ATOM 2147 N N . GLN A 1 277 ? -17.781 -8.686 47.894 1.00 83.88 277 GLN A N 1
ATOM 2148 C CA . GLN A 1 277 ? -16.988 -9.893 48.131 1.00 83.88 277 GLN A CA 1
ATOM 2149 C C . GLN A 1 277 ? -15.485 -9.580 48.197 1.00 83.88 277 GLN A C 1
ATOM 2151 O O . GLN A 1 277 ? -14.810 -9.964 49.151 1.00 83.88 277 GLN A O 1
ATOM 2156 N N . ARG A 1 278 ? -14.969 -8.802 47.238 1.00 86.81 278 ARG A N 1
ATOM 2157 C CA . ARG A 1 278 ? -13.561 -8.385 47.221 1.00 86.81 278 ARG A CA 1
ATOM 2158 C C . ARG A 1 278 ? -13.193 -7.516 48.426 1.00 86.81 278 ARG A C 1
ATOM 2160 O O . ARG A 1 278 ? -12.098 -7.650 48.966 1.00 86.81 278 ARG A O 1
ATOM 2167 N N . GLY A 1 279 ? -14.095 -6.638 48.865 1.00 85.81 279 GLY A N 1
ATOM 2168 C CA . GLY A 1 279 ? -13.907 -5.837 50.076 1.00 85.81 279 GLY A CA 1
ATOM 2169 C C . GLY A 1 279 ? -13.743 -6.702 51.329 1.00 85.81 279 GLY A C 1
ATOM 2170 O O . GLY A 1 279 ? -12.832 -6.466 52.123 1.00 85.81 279 GLY A O 1
ATOM 2171 N N . LEU A 1 280 ? -14.569 -7.744 51.472 1.00 88.94 280 LEU A N 1
ATOM 2172 C CA . LEU A 1 280 ? -14.467 -8.708 52.574 1.00 88.94 280 LEU A CA 1
ATOM 2173 C C . LEU A 1 280 ? -13.150 -9.495 52.532 1.00 88.94 280 LEU A C 1
ATOM 2175 O O . LEU A 1 280 ? -12.507 -9.671 53.565 1.00 88.94 280 LEU A O 1
ATOM 2179 N N . GLU A 1 281 ? -12.716 -9.932 51.349 1.00 86.81 281 GLU A N 1
ATOM 2180 C CA . GLU A 1 281 ? -11.440 -10.637 51.163 1.00 86.81 281 GLU A CA 1
ATOM 2181 C C . GLU A 1 281 ? -10.237 -9.776 51.561 1.00 86.81 281 GLU A C 1
ATOM 2183 O O . GLU A 1 281 ? -9.364 -10.242 52.295 1.00 86.81 281 GLU A O 1
ATOM 2188 N N . LEU A 1 282 ? -10.209 -8.508 51.137 1.00 89.56 282 LEU A N 1
ATOM 2189 C CA . LEU A 1 282 ? -9.151 -7.562 51.504 1.00 89.56 282 LEU A CA 1
ATOM 2190 C C . LEU A 1 282 ? -9.121 -7.298 53.013 1.00 89.56 282 LEU A C 1
ATOM 2192 O O . LEU A 1 282 ? -8.044 -7.276 53.609 1.00 89.56 282 LEU A O 1
ATOM 2196 N N . MET A 1 283 ? -10.290 -7.145 53.640 1.00 89.06 283 MET A N 1
ATOM 2197 C CA . MET A 1 283 ? -10.395 -6.975 55.090 1.00 89.06 283 MET A CA 1
ATOM 2198 C C . MET A 1 283 ? -9.869 -8.208 55.839 1.00 89.06 283 MET A C 1
ATOM 2200 O O . MET A 1 283 ? -9.073 -8.073 56.765 1.00 89.06 283 MET A O 1
ATOM 2204 N N . ASN A 1 284 ? -10.256 -9.413 55.415 1.00 89.12 284 ASN A N 1
ATOM 2205 C CA . ASN A 1 284 ? -9.787 -10.661 56.021 1.00 89.12 284 ASN A CA 1
ATOM 2206 C C . ASN A 1 284 ? -8.271 -10.847 55.860 1.00 89.12 284 ASN A C 1
ATOM 2208 O O . ASN A 1 284 ? -7.599 -11.262 56.806 1.00 89.12 284 ASN A O 1
ATOM 2212 N N . ALA A 1 285 ? -7.717 -10.507 54.693 1.00 89.12 285 ALA A N 1
ATOM 2213 C CA . ALA A 1 285 ? -6.278 -10.555 54.451 1.00 89.12 285 ALA A CA 1
ATOM 2214 C C . ALA A 1 285 ? -5.515 -9.564 55.346 1.00 89.12 285 ALA A C 1
ATOM 2216 O O . ALA A 1 285 ? -4.524 -9.946 55.969 1.00 89.12 285 ALA A O 1
ATOM 2217 N N . ALA A 1 286 ? -6.001 -8.324 55.470 1.00 88.44 286 ALA A N 1
ATOM 2218 C CA . ALA A 1 286 ? -5.410 -7.315 56.347 1.00 88.44 286 ALA A CA 1
ATOM 2219 C C . ALA A 1 286 ? -5.461 -7.734 57.825 1.00 88.44 286 ALA A C 1
ATOM 2221 O O . ALA A 1 286 ? -4.460 -7.625 58.532 1.00 88.44 286 ALA A O 1
ATOM 2222 N N . ASN A 1 287 ? -6.592 -8.284 58.277 1.00 89.50 287 ASN A N 1
ATOM 2223 C CA . ASN A 1 287 ? -6.733 -8.811 59.636 1.00 89.50 287 ASN A CA 1
ATOM 2224 C C . ASN A 1 287 ? -5.758 -9.968 59.894 1.00 89.50 287 ASN A C 1
ATOM 2226 O O . ASN A 1 287 ? -5.084 -9.986 60.919 1.00 89.50 287 ASN A O 1
ATOM 2230 N N . THR A 1 288 ? -5.618 -10.889 58.937 1.00 90.25 288 THR A N 1
ATOM 2231 C CA . THR A 1 288 ? -4.666 -12.008 59.030 1.00 90.25 288 THR A CA 1
ATOM 2232 C C . THR A 1 288 ? -3.222 -11.509 59.134 1.00 90.25 288 THR A C 1
ATOM 2234 O O . THR A 1 288 ? -2.457 -11.998 59.962 1.00 90.25 288 THR A O 1
ATOM 2237 N N . GLN A 1 289 ? -2.841 -10.514 58.326 1.00 86.81 289 GLN A N 1
ATOM 2238 C CA . GLN A 1 289 ? -1.512 -9.899 58.391 1.00 86.81 289 GLN A CA 1
ATOM 2239 C C . GLN A 1 289 ? -1.266 -9.201 59.730 1.00 86.81 289 GLN A C 1
ATOM 2241 O O . GLN A 1 289 ? -0.202 -9.377 60.321 1.00 86.81 289 GLN A O 1
ATOM 2246 N N . TYR A 1 290 ? -2.243 -8.439 60.224 1.00 87.00 290 TYR A N 1
ATOM 2247 C CA . TYR A 1 290 ? -2.165 -7.796 61.532 1.00 87.00 290 TYR A CA 1
ATOM 2248 C C . TYR A 1 290 ? -1.979 -8.825 62.655 1.00 87.00 290 TYR A C 1
ATOM 2250 O O . TYR A 1 290 ? -1.121 -8.654 63.518 1.00 87.00 290 TYR A O 1
ATOM 2258 N N . GLU A 1 291 ? -2.735 -9.924 62.631 1.00 88.88 291 GLU A N 1
ATOM 2259 C CA . GLU A 1 291 ? -2.593 -10.995 63.616 1.00 88.88 291 GLU A CA 1
ATOM 2260 C C . GLU A 1 291 ? -1.226 -11.679 63.535 1.00 88.88 291 GLU A C 1
ATOM 2262 O O . GLU A 1 291 ? -0.602 -11.888 64.572 1.00 88.88 291 GLU A O 1
ATOM 2267 N N . GLN A 1 292 ? -0.716 -11.960 62.333 1.00 83.38 292 GLN A N 1
ATOM 2268 C CA . GLN A 1 292 ? 0.634 -12.504 62.147 1.00 83.38 292 GLN A CA 1
ATOM 2269 C C . GLN A 1 292 ? 1.717 -11.565 62.694 1.00 83.38 292 GLN A C 1
ATOM 2271 O O . GLN A 1 292 ? 2.631 -12.025 63.370 1.00 83.38 292 GLN A O 1
ATOM 2276 N N . GLN A 1 293 ? 1.598 -10.257 62.454 1.00 83.94 293 GLN A N 1
ATOM 2277 C CA . GLN A 1 293 ? 2.534 -9.251 62.969 1.00 83.94 293 GLN A CA 1
ATOM 2278 C C . GLN A 1 293 ? 2.439 -9.063 64.485 1.00 83.94 293 GLN A C 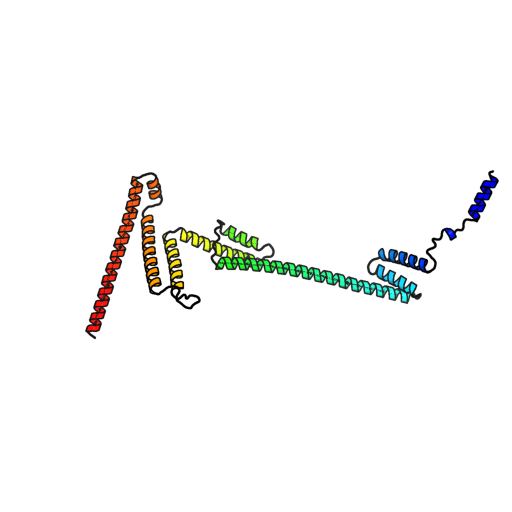1
ATOM 2280 O O . GLN A 1 293 ? 3.428 -8.715 65.113 1.00 83.94 293 GLN A O 1
ATOM 2285 N N . ARG A 1 294 ? 1.263 -9.278 65.085 1.00 83.44 294 ARG A N 1
ATOM 2286 C CA . ARG A 1 294 ? 1.074 -9.188 66.540 1.00 83.44 294 ARG A CA 1
ATOM 2287 C C . ARG A 1 294 ? 1.709 -10.365 67.290 1.00 83.44 294 ARG A C 1
ATOM 2289 O O . ARG A 1 294 ? 2.000 -10.235 68.474 1.00 83.44 294 ARG A O 1
ATOM 2296 N N . ILE A 1 295 ? 1.818 -11.525 66.642 1.00 82.50 295 ILE A N 1
ATOM 2297 C CA . ILE A 1 295 ? 2.299 -12.776 67.255 1.00 82.50 295 ILE A CA 1
ATOM 2298 C C . ILE A 1 295 ? 3.800 -13.009 66.970 1.00 82.50 295 ILE A C 1
ATOM 2300 O O . ILE A 1 295 ? 4.417 -13.833 67.643 1.00 82.50 295 ILE A O 1
ATOM 2304 N N . ALA A 1 296 ? 4.375 -12.295 65.996 1.00 60.94 296 ALA A N 1
ATOM 2305 C CA . ALA A 1 296 ? 5.807 -12.278 65.682 1.00 60.94 296 ALA A CA 1
ATOM 2306 C C . ALA A 1 296 ? 6.584 -11.303 66.582 1.00 60.94 296 ALA A C 1
ATOM 2308 O O . ALA A 1 296 ? 7.742 -11.637 66.919 1.00 60.94 296 ALA A O 1
#

Foldseek 3Di:
DVVVVVVVVVVVVVVPDPCVVDPCLPPPVRVVVVVVVVLVVVLVVDDQLVSQLSVLQVVCVVVVPDDPVVSVVSSVVSNVVSVVVVVVVVVVVVVVVVVVVVVVLVVLVVQLVVLLVVLQVLLVVLVADPDPDDLVRQLVVQLVSSDDSDDPVSSVSSSVSSNSSHVSNVVVVVLCVQQLSVLVVVLVVVLVVLVVQACDADPVRHRPDDPVRSVVVNVVSVVVSLVSNQLSVLLVQQDPVLVVVCVVDVVSVVVSVVSSVVSSVVSVVVVVVVVVVVVVVVVVVVVVVVVVVVVD